Protein AF-A0A819BIJ9-F1 (afdb_monomer_lite)

pLDDT: mean 71.11, std 19.72, range [27.75, 96.62]

Secondary structure (DSSP, 8-state):
-----SPPEEEEPBPSEE--EEGGGS-TTS-PPP---PBPS-TT--SS-EEE--TT--SSSEEEEEEEEPPP-SS--S-BB-SS-EE-S-TT-EEETTTTEEEEEPPHHHHHHTEEE---EEEEPPHHHHHS--EEEBTTSS-EEE----S---HHHHHHHTTTTEEEEEEEEEE--TT-SS-EEEEEEEEEPPPEEE------------TTS---------TT-------------TT-------------

Structure (mmCIF, N/CA/C/O backbone):
data_AF-A0A819BIJ9-F1
#
_entry.id   AF-A0A819BIJ9-F1
#
loop_
_atom_site.group_PDB
_atom_site.id
_atom_site.type_symbol
_atom_site.label_atom_id
_atom_site.label_alt_id
_atom_site.label_comp_id
_atom_site.label_asym_id
_atom_site.label_entity_id
_atom_site.label_seq_id
_atom_site.pdbx_PDB_ins_code
_atom_site.Cartn_x
_atom_site.Cartn_y
_atom_site.Cartn_z
_atom_site.occupancy
_atom_site.B_iso_or_equiv
_atom_site.auth_seq_id
_atom_site.auth_comp_id
_atom_site.auth_asym_id
_atom_site.auth_atom_id
_atom_site.pdbx_PDB_model_num
ATOM 1 N N . MET A 1 1 ? -26.604 5.687 8.426 1.00 45.00 1 MET A N 1
ATOM 2 C CA . MET A 1 1 ? -25.462 5.569 7.498 1.00 45.00 1 MET A CA 1
ATOM 3 C C . MET A 1 1 ? -24.558 6.765 7.736 1.00 45.00 1 MET A C 1
ATOM 5 O O . MET A 1 1 ? -25.036 7.889 7.621 1.00 45.00 1 MET A O 1
ATOM 9 N N . ALA A 1 2 ? -23.326 6.541 8.196 1.00 48.53 2 ALA A N 1
ATOM 10 C CA . ALA A 1 2 ? -22.368 7.619 8.440 1.00 48.53 2 ALA A CA 1
ATOM 11 C C . ALA A 1 2 ? -21.997 8.298 7.110 1.00 48.53 2 ALA A C 1
ATOM 13 O O . ALA A 1 2 ? -21.876 7.631 6.086 1.00 48.53 2 ALA A O 1
ATOM 14 N N . GLN A 1 3 ? -21.835 9.623 7.105 1.00 52.50 3 GLN A N 1
ATOM 15 C CA . GLN A 1 3 ? -21.343 10.343 5.929 1.00 52.50 3 GLN A CA 1
ATOM 16 C C . GLN A 1 3 ? -19.840 10.072 5.765 1.00 52.50 3 GLN A C 1
ATOM 18 O O . GLN A 1 3 ? -19.006 10.798 6.301 1.00 52.50 3 GLN A O 1
ATOM 23 N N . LEU A 1 4 ? -19.484 9.034 5.009 1.00 65.38 4 LEU A N 1
ATOM 24 C CA . LEU A 1 4 ? -18.100 8.679 4.662 1.00 65.38 4 LEU A CA 1
ATOM 25 C C . LEU A 1 4 ? -17.515 9.579 3.549 1.00 65.38 4 LEU A C 1
ATOM 27 O O . LEU A 1 4 ? -16.659 9.157 2.790 1.00 65.38 4 LEU A O 1
ATOM 31 N N . ASN A 1 5 ? -17.931 10.847 3.456 1.00 64.50 5 ASN A N 1
ATOM 32 C CA . ASN A 1 5 ? -17.511 11.760 2.379 1.00 64.50 5 ASN A CA 1
ATOM 33 C C . ASN A 1 5 ? -16.230 12.549 2.700 1.00 64.50 5 ASN A C 1
ATOM 35 O O . ASN A 1 5 ? -15.905 13.517 2.011 1.00 64.50 5 ASN A O 1
ATOM 39 N N . ILE A 1 6 ? -15.524 12.192 3.774 1.00 71.56 6 ILE A N 1
ATOM 40 C CA . ILE A 1 6 ? -14.296 12.878 4.176 1.00 71.56 6 ILE A CA 1
ATOM 41 C C . ILE A 1 6 ? -13.110 12.099 3.598 1.00 71.56 6 ILE A C 1
ATOM 43 O O . ILE A 1 6 ? -12.923 10.936 3.968 1.00 71.56 6 ILE A O 1
ATOM 47 N N . PRO A 1 7 ? -12.294 12.709 2.717 1.00 78.56 7 PRO A N 1
ATOM 48 C CA . PRO A 1 7 ? -11.100 12.053 2.214 1.00 78.56 7 PRO A CA 1
ATOM 49 C C . PRO A 1 7 ? -10.148 11.757 3.371 1.00 78.56 7 PRO A C 1
ATOM 51 O O . PRO A 1 7 ? -9.928 12.594 4.252 1.00 78.56 7 PRO A O 1
ATOM 54 N N . LEU A 1 8 ? -9.562 10.563 3.353 1.00 90.81 8 LEU A N 1
ATOM 55 C CA . LEU A 1 8 ? -8.546 10.180 4.320 1.00 90.81 8 LEU A CA 1
ATOM 56 C C . LEU A 1 8 ? -7.356 11.142 4.274 1.00 90.81 8 LEU A C 1
ATOM 58 O O . LEU A 1 8 ? -6.965 11.648 3.219 1.00 90.81 8 LEU A O 1
ATOM 62 N N . ARG A 1 9 ? -6.711 11.340 5.425 1.00 94.25 9 ARG A N 1
ATOM 63 C CA . ARG A 1 9 ? -5.512 12.172 5.532 1.00 94.25 9 ARG A CA 1
ATOM 64 C C . ARG A 1 9 ? -4.342 11.377 6.083 1.00 94.25 9 ARG A C 1
ATOM 66 O O . ARG A 1 9 ? -4.427 10.762 7.137 1.00 94.25 9 ARG A O 1
ATOM 73 N N . ILE A 1 10 ? -3.214 11.425 5.380 1.00 95.19 10 ILE A N 1
ATOM 74 C CA . ILE A 1 10 ? -1.970 10.788 5.821 1.00 95.19 10 ILE A CA 1
ATOM 75 C C . ILE A 1 10 ? -1.210 11.771 6.717 1.00 95.19 10 ILE A C 1
ATOM 77 O O . ILE A 1 10 ? -0.793 12.833 6.254 1.00 95.19 10 ILE A O 1
ATOM 81 N N . ILE A 1 11 ? -1.000 11.403 7.981 1.00 95.38 11 ILE A N 1
ATOM 82 C CA . ILE A 1 11 ? -0.276 12.219 8.973 1.00 95.38 11 ILE A CA 1
ATOM 83 C C . ILE A 1 11 ? 1.188 11.794 9.136 1.00 95.38 11 ILE A C 1
ATOM 85 O O . ILE A 1 11 ? 2.024 12.599 9.542 1.00 95.38 11 ILE A O 1
ATOM 89 N N . ALA A 1 12 ? 1.522 10.561 8.747 1.00 96.25 12 ALA A N 1
ATOM 90 C CA . ALA A 1 12 ? 2.897 10.103 8.596 1.00 96.25 12 ALA A CA 1
ATOM 91 C C . ALA A 1 12 ? 3.059 9.400 7.246 1.00 96.25 12 ALA A C 1
ATOM 93 O O . ALA A 1 12 ? 2.499 8.332 7.006 1.00 96.25 12 ALA A O 1
ATOM 94 N N . GLN A 1 13 ? 3.816 10.024 6.345 1.00 96.56 13 GLN A N 1
ATOM 95 C CA . GLN A 1 13 ? 4.081 9.488 5.010 1.00 96.56 13 GLN A CA 1
ATOM 96 C C . GLN A 1 13 ? 5.062 8.309 5.080 1.00 96.56 13 GLN A C 1
ATOM 98 O O . GLN A 1 13 ? 5.977 8.353 5.899 1.00 96.56 13 GLN A O 1
ATOM 103 N N . PRO A 1 14 ? 4.948 7.274 4.226 1.00 94.62 14 PRO A N 1
ATOM 104 C CA . PRO A 1 14 ? 5.948 6.211 4.136 1.00 94.62 14 PRO A CA 1
ATOM 105 C C . PRO A 1 14 ? 7.272 6.748 3.602 1.00 94.62 14 PRO A C 1
ATOM 107 O O . PRO A 1 14 ? 7.260 7.629 2.753 1.00 94.62 14 PRO A O 1
ATOM 110 N N . LYS A 1 15 ? 8.414 6.186 4.010 1.00 90.81 15 LYS A N 1
ATOM 111 C CA . LYS A 1 15 ? 9.726 6.619 3.509 1.00 90.81 15 LYS A CA 1
ATOM 112 C C . LYS A 1 15 ? 9.795 6.608 1.985 1.00 90.81 15 LYS A C 1
ATOM 114 O O . LYS A 1 15 ? 9.554 5.577 1.358 1.00 90.81 15 LYS A O 1
ATOM 119 N N . ALA A 1 16 ? 10.227 7.725 1.403 1.00 87.12 16 ALA A N 1
ATOM 120 C CA . ALA A 1 16 ? 10.375 7.860 -0.046 1.00 87.12 16 ALA A CA 1
ATOM 121 C C . ALA A 1 16 ? 11.427 6.893 -0.613 1.00 87.12 16 ALA A C 1
ATOM 123 O O . ALA A 1 16 ? 11.328 6.461 -1.758 1.00 87.12 16 ALA A O 1
ATOM 124 N N . LEU A 1 17 ? 12.432 6.526 0.186 1.00 84.00 17 LEU A N 1
ATOM 125 C CA . LEU A 1 17 ? 13.469 5.566 -0.182 1.00 84.00 17 LEU A CA 1
ATOM 126 C C . LEU A 1 17 ? 13.432 4.362 0.756 1.00 84.00 17 LEU A C 1
ATOM 128 O O . LEU A 1 17 ? 13.694 4.479 1.954 1.00 84.00 17 LEU A O 1
ATOM 132 N N . TYR A 1 18 ? 13.180 3.181 0.196 1.00 74.44 18 TYR A N 1
ATOM 133 C CA . TYR A 1 18 ? 13.174 1.930 0.953 1.00 74.44 18 TYR A CA 1
ATOM 134 C C . TYR A 1 18 ? 13.895 0.822 0.176 1.00 74.44 18 TYR A C 1
ATOM 136 O O . TYR A 1 18 ? 13.942 0.825 -1.054 1.00 74.44 18 TYR A O 1
ATOM 144 N N . ARG A 1 19 ? 14.508 -0.131 0.887 1.00 71.19 19 ARG A N 1
ATOM 145 C CA . ARG A 1 19 ? 15.133 -1.304 0.258 1.00 71.19 19 ARG A CA 1
ATOM 146 C C . ARG A 1 19 ? 14.111 -2.428 0.179 1.00 71.19 19 ARG A C 1
ATOM 148 O O . ARG A 1 19 ? 13.768 -3.008 1.206 1.00 71.19 19 ARG A O 1
ATOM 155 N N . GLU A 1 20 ? 13.710 -2.757 -1.041 1.00 67.88 20 GLU A N 1
ATOM 156 C CA . GLU A 1 20 ? 12.948 -3.966 -1.352 1.00 67.88 20 GLU A CA 1
ATOM 157 C C . GLU A 1 20 ? 13.709 -5.222 -0.927 1.00 67.88 20 GLU A C 1
ATOM 159 O O . GLU A 1 20 ? 14.941 -5.276 -1.041 1.00 67.88 20 GLU A O 1
ATOM 164 N N . ARG A 1 21 ? 12.972 -6.234 -0.465 1.00 66.62 21 ARG A N 1
ATOM 165 C CA . ARG A 1 21 ? 13.541 -7.491 0.019 1.00 66.62 21 ARG A CA 1
ATOM 166 C C . ARG A 1 21 ? 12.979 -8.679 -0.728 1.00 66.62 21 ARG A C 1
ATOM 168 O O . ARG A 1 21 ? 11.776 -8.740 -0.950 1.00 66.62 21 ARG A O 1
ATOM 175 N N . TYR A 1 22 ? 13.844 -9.609 -1.108 1.00 65.62 22 TYR A N 1
ATOM 176 C CA . TYR A 1 22 ? 13.397 -10.876 -1.683 1.00 65.62 22 TYR A CA 1
ATOM 177 C C . TYR A 1 22 ? 12.645 -11.691 -0.632 1.00 65.62 22 TYR A C 1
ATOM 179 O O . TYR A 1 22 ? 12.924 -11.566 0.559 1.00 65.62 22 TYR A O 1
ATOM 187 N N . SER A 1 23 ? 11.740 -12.569 -1.061 1.00 64.31 23 SER A N 1
ATOM 188 C CA . SER A 1 23 ? 10.997 -13.458 -0.156 1.00 64.31 23 SER A CA 1
ATOM 189 C C . SER A 1 23 ? 11.927 -14.262 0.769 1.00 64.31 23 SER A C 1
ATOM 191 O O . SER A 1 23 ? 11.650 -14.387 1.956 1.00 64.31 23 SER A O 1
ATOM 193 N N . CYS A 1 24 ? 13.099 -14.685 0.276 1.00 58.91 24 CYS A N 1
ATOM 194 C CA . CYS A 1 24 ? 14.125 -15.379 1.067 1.00 58.91 24 CYS A CA 1
ATOM 195 C C . CYS A 1 24 ? 14.834 -14.512 2.132 1.00 58.91 24 CYS A C 1
ATOM 197 O O . CYS A 1 24 ? 15.516 -15.048 3.003 1.00 58.91 24 CYS A O 1
ATOM 199 N N . GLU A 1 25 ? 14.710 -13.182 2.078 1.00 56.34 25 GLU A N 1
ATOM 200 C CA . GLU A 1 25 ? 15.228 -12.252 3.096 1.00 56.34 25 GLU A CA 1
ATOM 201 C C . GLU A 1 25 ? 14.190 -11.950 4.198 1.00 56.34 25 GLU A C 1
ATOM 203 O O . GLU A 1 25 ? 14.530 -11.289 5.177 1.00 56.34 25 GLU A O 1
ATOM 208 N N . ILE A 1 26 ? 12.935 -12.380 4.026 1.00 59.31 26 ILE A N 1
ATOM 209 C CA . ILE A 1 26 ? 11.794 -12.085 4.917 1.00 59.31 26 ILE A CA 1
ATOM 210 C C . ILE A 1 26 ? 11.453 -13.301 5.803 1.00 59.31 26 ILE A C 1
ATOM 212 O O . ILE A 1 26 ? 10.629 -13.211 6.710 1.00 59.31 26 ILE A O 1
ATOM 216 N N . ASP A 1 27 ? 12.110 -14.433 5.557 1.00 55.69 27 ASP A N 1
ATOM 217 C CA . ASP A 1 27 ? 11.826 -15.709 6.199 1.00 55.69 27 ASP A CA 1
ATOM 218 C C . ASP A 1 27 ? 12.140 -15.693 7.711 1.00 55.69 27 ASP A C 1
ATOM 220 O O . ASP A 1 27 ? 13.262 -15.386 8.131 1.00 55.69 27 ASP A O 1
ATOM 224 N N . GLN A 1 28 ? 11.136 -16.030 8.529 1.00 52.56 28 GLN A N 1
ATOM 225 C CA . GLN A 1 28 ? 11.147 -15.916 9.999 1.00 52.56 28 GLN A CA 1
ATOM 226 C C . GLN A 1 28 ? 12.163 -16.850 10.678 1.00 52.56 28 GLN A C 1
ATOM 228 O O . GLN A 1 28 ? 12.528 -16.641 11.835 1.00 52.56 28 GLN A O 1
ATOM 233 N N . SER A 1 29 ? 12.649 -17.868 9.959 1.00 55.00 29 SER A N 1
ATOM 234 C CA . SER A 1 29 ? 13.662 -18.822 10.433 1.00 55.00 29 SER A CA 1
ATOM 235 C C . SER A 1 29 ? 15.021 -18.169 10.715 1.00 55.00 29 SER A C 1
ATOM 237 O O . SER A 1 29 ? 15.827 -18.680 11.497 1.00 55.00 29 SER A O 1
ATOM 239 N N . ARG A 1 30 ? 15.284 -17.002 10.120 1.00 49.31 30 ARG A N 1
ATOM 240 C CA . ARG A 1 30 ? 16.451 -16.175 10.420 1.00 49.31 30 ARG A CA 1
ATOM 241 C C . ARG A 1 30 ? 15.991 -15.110 11.405 1.00 49.31 30 ARG A C 1
ATOM 243 O O . ARG A 1 30 ? 15.074 -14.371 11.087 1.00 49.31 30 ARG A O 1
ATOM 250 N N . LYS A 1 31 ? 16.637 -15.003 12.574 1.00 49.66 31 LYS A N 1
ATOM 251 C CA . LYS A 1 31 ? 16.397 -14.009 13.652 1.00 49.66 31 LYS A CA 1
ATOM 252 C C . LYS A 1 31 ? 16.579 -12.533 13.216 1.00 49.66 31 LYS A C 1
ATOM 254 O O . LYS A 1 31 ? 17.214 -11.747 13.914 1.00 49.66 31 LYS A O 1
ATOM 259 N N . GLN A 1 32 ? 16.113 -12.142 12.037 1.00 53.16 32 GLN A N 1
ATOM 260 C CA . GLN A 1 32 ? 16.120 -10.781 11.531 1.00 53.16 32 GLN A CA 1
ATOM 261 C C . GLN A 1 32 ? 14.716 -10.212 11.678 1.00 53.16 32 GLN A C 1
ATOM 263 O O . GLN A 1 32 ? 13.735 -10.826 11.271 1.00 53.16 32 GLN A O 1
ATOM 268 N N . SER A 1 33 ? 14.624 -9.025 12.273 1.00 53.19 33 SER A N 1
ATOM 269 C CA . SER A 1 33 ? 13.363 -8.304 12.359 1.00 53.19 33 SER A CA 1
ATOM 270 C C . SER A 1 33 ? 12.823 -8.037 10.947 1.00 53.19 33 SER A C 1
ATOM 272 O O . SER A 1 33 ? 13.581 -7.559 10.088 1.00 53.19 33 SER A O 1
ATOM 274 N N . PRO A 1 34 ? 11.533 -8.320 10.679 1.00 55.03 34 PRO A N 1
ATOM 275 C CA . PRO A 1 34 ? 10.909 -7.929 9.426 1.00 55.03 34 PRO A CA 1
ATOM 276 C C . PRO A 1 34 ? 11.091 -6.420 9.258 1.00 55.03 34 PRO A C 1
ATOM 278 O O . PRO A 1 34 ? 10.731 -5.632 10.133 1.00 55.03 34 PRO A O 1
ATOM 281 N N . ARG A 1 35 ? 11.716 -5.992 8.159 1.00 71.81 35 ARG A N 1
ATOM 282 C CA . ARG A 1 35 ? 11.929 -4.563 7.907 1.00 71.81 35 ARG A CA 1
ATOM 283 C C . ARG A 1 35 ? 10.691 -3.986 7.236 1.00 71.81 35 ARG A C 1
ATOM 285 O O . ARG A 1 35 ? 10.617 -3.939 6.012 1.00 71.81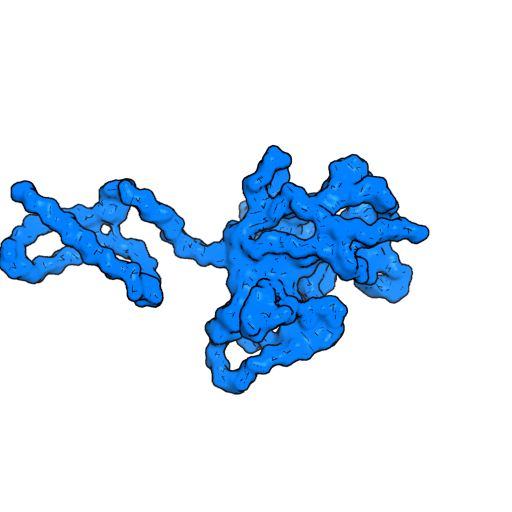 35 ARG A O 1
ATOM 292 N N . PHE A 1 36 ? 9.740 -3.565 8.059 1.00 85.31 36 PHE A N 1
ATOM 293 C CA . PHE A 1 36 ? 8.557 -2.824 7.634 1.00 85.31 36 PHE A CA 1
ATOM 294 C C . PHE A 1 36 ? 8.931 -1.514 6.933 1.00 85.31 36 PHE A C 1
ATOM 296 O O . PHE A 1 36 ? 9.986 -0.918 7.191 1.00 85.31 36 PHE A O 1
ATOM 303 N N . ILE A 1 37 ? 8.041 -1.044 6.066 1.00 88.19 37 ILE A N 1
ATOM 304 C CA . ILE A 1 37 ? 8.108 0.309 5.523 1.00 88.19 37 ILE A CA 1
ATOM 305 C C . ILE A 1 37 ? 7.854 1.272 6.682 1.00 88.19 37 ILE A C 1
ATOM 307 O O . ILE A 1 37 ? 6.789 1.265 7.287 1.00 88.19 37 ILE A O 1
ATOM 311 N N . ARG A 1 38 ? 8.869 2.072 7.012 1.00 90.38 38 ARG A N 1
ATOM 312 C CA . ARG A 1 38 ? 8.790 3.096 8.058 1.00 90.38 38 ARG A CA 1
ATOM 313 C C . ARG A 1 38 ? 8.196 4.385 7.518 1.00 90.38 38 ARG A C 1
ATOM 315 O O . ARG A 1 38 ? 8.220 4.610 6.308 1.00 90.38 38 ARG A O 1
ATOM 322 N N . ALA A 1 39 ? 7.746 5.246 8.415 1.00 91.31 39 ALA A N 1
ATOM 323 C CA . ALA A 1 39 ? 7.448 6.624 8.091 1.00 91.31 39 ALA A CA 1
ATOM 324 C C . ALA A 1 39 ? 8.719 7.424 7.771 1.00 91.31 39 ALA A C 1
ATOM 326 O O . ALA A 1 39 ? 9.815 7.162 8.286 1.00 91.31 39 ALA A O 1
ATOM 327 N N . GLU A 1 40 ? 8.550 8.417 6.909 1.00 89.50 40 GLU A N 1
ATOM 328 C CA . GLU A 1 40 ? 9.445 9.557 6.776 1.00 89.50 40 GLU A CA 1
ATOM 329 C C . GLU A 1 40 ? 9.483 10.341 8.099 1.00 89.50 40 GLU A C 1
ATOM 331 O O . GLU A 1 40 ? 8.567 10.248 8.925 1.00 89.50 40 GLU A O 1
ATOM 336 N N . THR A 1 41 ? 10.547 11.113 8.317 1.00 85.56 41 THR A N 1
ATOM 337 C CA . THR A 1 41 ? 10.662 11.966 9.505 1.00 85.56 41 THR A CA 1
ATOM 338 C C . THR A 1 41 ? 9.449 12.889 9.602 1.00 85.56 41 THR A C 1
ATOM 340 O O . THR A 1 41 ? 9.173 13.655 8.682 1.00 85.56 41 THR A O 1
ATOM 343 N N . ASN A 1 42 ? 8.727 12.814 10.718 1.00 88.12 42 ASN A N 1
ATOM 344 C CA . ASN A 1 42 ? 7.493 13.558 10.945 1.00 88.12 42 ASN A CA 1
ATOM 345 C C . ASN A 1 42 ? 7.484 14.184 12.354 1.00 88.12 42 ASN A C 1
ATOM 347 O O . ASN A 1 42 ? 8.123 13.635 13.259 1.00 88.12 42 ASN A O 1
ATOM 351 N N . PRO A 1 43 ? 6.775 15.315 12.562 1.00 80.62 43 PRO A N 1
ATOM 352 C CA . PRO A 1 43 ? 6.725 16.007 13.856 1.00 80.62 43 PRO A CA 1
ATOM 353 C C . PRO A 1 43 ? 6.216 15.119 14.995 1.00 80.62 43 PRO A C 1
ATOM 355 O O . PRO A 1 43 ? 6.716 15.195 16.115 1.00 80.62 43 PRO A O 1
ATOM 358 N N . SER A 1 44 ? 5.277 14.228 14.679 1.00 84.44 44 SER A N 1
ATOM 359 C CA . SER A 1 44 ? 4.640 13.308 15.621 1.00 84.44 44 SER A CA 1
ATOM 360 C C . SER A 1 44 ? 5.509 12.097 15.986 1.00 84.44 44 SER A C 1
ATOM 362 O O . SER A 1 44 ? 5.090 11.271 16.790 1.00 84.44 44 SER A O 1
ATOM 364 N N . ARG A 1 45 ? 6.718 11.973 15.410 1.00 90.56 45 ARG A N 1
ATOM 365 C CA . ARG A 1 45 ? 7.666 10.858 15.614 1.00 90.56 45 ARG A CA 1
ATOM 366 C C . ARG A 1 45 ? 7.054 9.465 15.410 1.00 90.56 45 ARG A C 1
ATOM 368 O O . ARG A 1 45 ? 7.531 8.487 15.982 1.00 90.56 45 ARG A O 1
ATOM 375 N N . LEU A 1 46 ? 6.030 9.371 14.568 1.00 90.19 46 LEU A N 1
ATOM 376 C CA . LEU A 1 46 ? 5.386 8.116 14.204 1.00 90.19 46 LEU A CA 1
ATOM 377 C C . LEU A 1 46 ? 6.378 7.242 13.431 1.00 90.19 46 LEU A C 1
ATOM 379 O O . LEU A 1 46 ? 7.068 7.730 12.535 1.00 90.19 46 LEU A O 1
ATOM 383 N N . GLU A 1 47 ? 6.482 5.963 13.797 1.00 90.88 47 GLU A N 1
ATOM 384 C CA . GLU A 1 47 ? 7.474 5.048 13.212 1.00 90.88 47 GLU A CA 1
ATOM 385 C C . GLU A 1 47 ? 7.031 4.479 11.857 1.00 90.88 47 GLU A C 1
ATOM 387 O O . GLU A 1 47 ? 7.873 4.195 10.998 1.00 90.88 47 GLU A O 1
ATOM 392 N N . TYR A 1 48 ? 5.725 4.330 11.652 1.00 94.44 48 TYR A N 1
ATOM 393 C CA . TYR A 1 48 ? 5.116 3.685 10.489 1.00 94.44 48 TYR A CA 1
ATOM 394 C C . TYR A 1 48 ? 4.199 4.659 9.751 1.00 94.44 48 TYR A C 1
ATOM 396 O O . TYR A 1 48 ? 3.806 5.666 10.335 1.00 94.44 48 TYR A O 1
ATOM 404 N N . PRO A 1 49 ? 3.869 4.396 8.474 1.00 95.75 49 PRO A N 1
ATOM 405 C CA . PRO A 1 49 ? 2.861 5.169 7.770 1.00 95.75 49 PRO A CA 1
ATOM 406 C C . PRO A 1 49 ? 1.571 5.197 8.583 1.00 95.75 49 PRO A C 1
ATOM 408 O O . PRO A 1 49 ? 1.143 4.153 9.077 1.00 95.75 49 PRO A O 1
ATOM 411 N N . THR A 1 50 ? 0.967 6.371 8.715 1.00 96.62 50 THR A N 1
ATOM 412 C CA . THR A 1 50 ? -0.181 6.577 9.602 1.00 96.62 50 THR A CA 1
ATOM 413 C C . THR A 1 50 ? -1.180 7.504 8.937 1.00 96.62 50 THR A C 1
ATOM 415 O O . THR A 1 50 ? -0.796 8.533 8.369 1.00 96.62 50 THR A O 1
ATOM 418 N N . ILE A 1 51 ? -2.457 7.153 9.044 1.00 95.69 51 ILE A N 1
ATOM 419 C CA . ILE A 1 51 ? -3.567 8.015 8.643 1.00 95.69 51 ILE A CA 1
ATOM 420 C C . ILE A 1 51 ? -4.306 8.543 9.866 1.00 95.69 51 ILE A C 1
ATOM 422 O O . ILE A 1 51 ? -4.339 7.898 10.913 1.00 95.69 51 ILE A O 1
ATOM 426 N N . GLU A 1 52 ? -4.901 9.712 9.698 1.00 93.94 52 GLU A N 1
ATOM 427 C CA . GLU A 1 52 ? -5.911 10.270 10.585 1.00 93.94 52 GLU A CA 1
ATOM 428 C C . GLU A 1 52 ? -7.243 9.564 10.328 1.00 93.94 52 GLU A C 1
ATOM 430 O O . GLU A 1 52 ? -7.634 9.347 9.177 1.00 93.94 52 GLU A O 1
ATOM 435 N N . ILE A 1 53 ? -7.914 9.186 11.409 1.00 88.56 53 ILE A N 1
ATOM 436 C CA . ILE A 1 53 ? -9.229 8.560 11.393 1.00 88.56 53 ILE A CA 1
ATOM 437 C C . ILE A 1 53 ? -10.238 9.592 11.900 1.00 88.56 53 ILE A C 1
ATOM 439 O O . ILE A 1 53 ? -10.097 10.070 13.029 1.00 88.56 53 ILE A O 1
ATOM 443 N N . PRO A 1 54 ? -11.259 9.949 11.104 1.00 84.88 54 PRO A N 1
ATOM 444 C CA . PRO A 1 54 ? -12.305 10.855 11.552 1.00 84.88 54 PRO A CA 1
ATOM 445 C C . PRO A 1 54 ? -13.056 10.296 12.767 1.00 84.88 54 PRO A C 1
ATOM 447 O O . PRO A 1 54 ? -13.559 9.176 12.743 1.00 84.88 54 PRO A O 1
ATOM 450 N N . GLN A 1 55 ? -13.214 11.117 13.809 1.00 76.38 55 GLN A N 1
ATOM 451 C CA . GLN A 1 55 ? -13.915 10.746 15.052 1.00 76.38 55 GLN A CA 1
ATOM 452 C C . GLN A 1 55 ? -15.408 10.420 14.856 1.00 76.38 55 GLN A C 1
ATOM 454 O O . GLN A 1 55 ? -16.059 9.908 15.758 1.00 76.38 55 GLN A O 1
ATOM 459 N N . GLN A 1 56 ? -15.964 10.749 13.689 1.00 77.81 56 GLN A N 1
ATOM 460 C CA . GLN A 1 56 ? -17.377 10.568 13.351 1.00 77.81 56 GLN A CA 1
ATOM 461 C C . GLN A 1 56 ? -17.700 9.156 12.838 1.00 77.81 56 GLN A C 1
ATOM 463 O O . GLN A 1 56 ? -18.850 8.879 12.499 1.00 77.81 56 GLN A O 1
ATOM 468 N N . TRP A 1 57 ? -16.701 8.281 12.721 1.00 78.62 57 TRP A N 1
ATOM 469 C CA . TRP A 1 57 ? -16.883 6.916 12.236 1.00 78.62 57 TRP A CA 1
ATOM 470 C C . TRP A 1 57 ? -17.267 5.959 13.363 1.00 78.62 57 TRP A C 1
ATOM 472 O O . TRP A 1 57 ? -16.758 6.061 14.478 1.00 78.62 57 TRP A O 1
ATOM 482 N N . ASP A 1 58 ? -18.135 4.997 13.051 1.00 72.25 58 ASP A N 1
ATOM 483 C CA . ASP A 1 58 ? -18.419 3.870 13.939 1.00 72.25 58 ASP A CA 1
ATOM 484 C C . ASP A 1 58 ? -17.472 2.702 13.619 1.00 72.25 58 ASP A C 1
ATOM 486 O O . ASP A 1 58 ? -17.132 2.445 12.470 1.00 72.25 58 ASP A O 1
ATOM 490 N N . SER A 1 59 ? -17.018 1.998 14.654 1.00 64.50 59 SER A N 1
ATOM 491 C CA . SER A 1 59 ? -16.056 0.886 14.568 1.00 64.50 59 SER A CA 1
ATOM 492 C C . SER A 1 59 ? -16.598 -0.367 13.893 1.00 64.50 59 SER A C 1
ATOM 494 O O . SER A 1 59 ? -15.816 -1.255 13.551 1.00 64.50 59 SER A O 1
ATOM 496 N N . GLN A 1 60 ? -17.917 -0.512 13.786 1.00 72.69 60 GLN A N 1
ATOM 497 C CA . GLN A 1 60 ? -18.499 -1.765 13.325 1.00 72.69 60 GLN A CA 1
ATOM 498 C C . GLN A 1 60 ? -18.330 -1.904 11.811 1.00 72.69 60 GLN A C 1
ATOM 500 O O . GLN A 1 60 ? -18.839 -1.097 11.048 1.00 72.69 60 GLN A O 1
ATOM 505 N N . GLY A 1 61 ? -17.580 -2.926 11.392 1.00 78.88 61 GLY A N 1
ATOM 506 C CA . GLY A 1 61 ? -17.458 -3.315 9.985 1.00 78.88 61 GLY A CA 1
ATOM 507 C C . GLY A 1 61 ? -16.486 -2.490 9.138 1.00 78.88 61 GLY A C 1
ATOM 508 O O . GLY A 1 61 ? -16.280 -2.852 7.983 1.00 78.88 61 GLY A O 1
ATOM 509 N N . LEU A 1 62 ? -15.848 -1.442 9.680 1.00 88.81 62 LEU A N 1
ATOM 510 C CA . LEU A 1 62 ? -14.932 -0.589 8.915 1.00 88.81 62 LEU A CA 1
ATOM 511 C C . LEU A 1 62 ? -13.488 -1.107 8.876 1.00 88.81 62 LEU A C 1
ATOM 513 O O . LEU A 1 62 ? -12.868 -1.473 9.881 1.00 88.81 62 LEU A O 1
ATOM 517 N N . TYR A 1 63 ? -12.920 -1.033 7.680 1.00 92.81 63 TYR A N 1
ATOM 518 C CA . TYR A 1 63 ? -11.550 -1.382 7.353 1.00 92.81 63 TYR A CA 1
ATOM 519 C C . TYR A 1 63 ? -10.873 -0.219 6.637 1.00 92.81 63 TYR A C 1
ATOM 521 O O . TYR A 1 63 ? -11.490 0.560 5.915 1.00 92.81 63 TYR A O 1
ATOM 529 N N . ILE A 1 64 ? -9.556 -0.154 6.778 1.00 94.31 64 ILE A N 1
ATOM 530 C CA . ILE A 1 64 ? -8.711 0.613 5.877 1.00 94.31 64 ILE A CA 1
ATOM 531 C C . ILE A 1 64 ? -8.125 -0.342 4.858 1.00 94.31 64 ILE A C 1
ATOM 533 O O . ILE A 1 64 ? -7.299 -1.200 5.181 1.00 94.31 64 ILE A O 1
ATOM 537 N N . ARG A 1 65 ? -8.531 -0.156 3.612 1.00 95.00 65 ARG A N 1
ATOM 538 C CA . ARG A 1 65 ? -7.916 -0.780 2.458 1.00 95.00 65 ARG A CA 1
ATOM 539 C C . ARG A 1 65 ? -6.594 -0.087 2.152 1.00 95.00 65 ARG A C 1
ATOM 541 O O . ARG A 1 65 ? -6.538 1.129 1.986 1.00 95.00 65 ARG A O 1
ATOM 548 N N . VAL A 1 66 ? -5.537 -0.878 2.006 1.00 96.62 66 VAL A N 1
ATOM 549 C CA . VAL A 1 66 ? -4.224 -0.437 1.538 1.00 96.62 66 VAL A CA 1
ATOM 550 C C . VAL A 1 66 ? -3.833 -1.245 0.312 1.00 96.62 66 VAL A C 1
ATOM 552 O O . VAL A 1 66 ? -3.672 -2.461 0.386 1.00 96.62 66 VAL A O 1
ATOM 555 N N . THR A 1 67 ? -3.666 -0.564 -0.818 1.00 95.12 67 THR A N 1
ATOM 556 C CA . THR A 1 67 ? -3.243 -1.167 -2.093 1.00 95.12 67 THR A CA 1
ATOM 557 C C . THR A 1 67 ? -1.930 -0.540 -2.540 1.00 95.12 67 THR A C 1
ATOM 559 O O . THR A 1 67 ? -1.757 0.676 -2.440 1.00 95.12 67 THR A O 1
ATOM 562 N N . LEU A 1 68 ? -0.994 -1.338 -3.052 1.00 92.44 68 LEU A N 1
ATOM 563 C CA . LEU A 1 68 ? 0.187 -0.796 -3.724 1.00 92.44 68 LEU A CA 1
ATOM 564 C C . LEU A 1 68 ? -0.157 -0.523 -5.189 1.00 92.44 68 LEU A C 1
ATOM 566 O O . LEU A 1 68 ? -0.617 -1.423 -5.883 1.00 92.44 68 LEU A O 1
ATOM 570 N N . VAL A 1 69 ? 0.086 0.693 -5.671 1.00 91.69 69 VAL A N 1
ATOM 571 C CA . VAL A 1 69 ? -0.262 1.111 -7.039 1.00 91.69 69 VAL A CA 1
ATOM 572 C C . VAL A 1 69 ? 0.938 1.673 -7.797 1.00 91.69 69 VAL A C 1
ATOM 574 O O . VAL A 1 69 ? 1.923 2.126 -7.197 1.00 91.69 69 VAL A O 1
ATOM 577 N N . THR A 1 70 ? 0.866 1.625 -9.126 1.00 88.31 70 THR A N 1
ATOM 578 C CA . THR A 1 70 ? 1.839 2.273 -10.012 1.00 88.31 70 THR A CA 1
ATOM 579 C C . THR A 1 70 ? 1.744 3.798 -9.926 1.00 88.31 70 THR A C 1
ATOM 581 O O . THR A 1 70 ? 0.755 4.371 -9.460 1.00 88.31 70 THR A O 1
ATOM 584 N N . VAL A 1 71 ? 2.811 4.470 -10.360 1.00 87.31 71 VAL A N 1
ATOM 585 C CA . VAL A 1 71 ? 2.842 5.930 -10.489 1.00 87.31 71 VAL A CA 1
ATOM 586 C C . VAL A 1 71 ? 2.420 6.299 -11.906 1.00 87.31 71 VAL A C 1
ATOM 588 O O . VAL A 1 71 ? 2.987 5.772 -12.861 1.00 87.31 71 VAL A O 1
ATOM 591 N N . CYS A 1 72 ? 1.466 7.222 -12.043 1.00 80.00 72 CYS A N 1
ATOM 592 C CA . CYS A 1 72 ? 1.086 7.756 -13.350 1.00 80.00 72 CYS A CA 1
ATOM 593 C C . CYS A 1 72 ? 2.289 8.421 -14.034 1.00 80.00 72 CYS A C 1
ATOM 595 O O . CYS A 1 72 ? 3.035 9.190 -13.419 1.00 80.00 72 CYS A O 1
ATOM 597 N N . SER A 1 73 ? 2.451 8.157 -15.324 1.00 76.25 73 SER A N 1
ATOM 598 C CA . SER A 1 73 ? 3.448 8.792 -16.182 1.00 76.25 73 SER A CA 1
ATOM 599 C C . SER A 1 73 ? 2.769 9.334 -17.443 1.00 76.25 73 SER A C 1
ATOM 601 O O . SER A 1 73 ? 1.588 9.090 -17.673 1.00 76.25 73 SER A O 1
ATOM 603 N N . LYS A 1 74 ? 3.504 10.079 -18.279 1.00 72.19 74 LYS A N 1
ATOM 604 C CA . LYS A 1 74 ? 2.976 10.516 -19.585 1.00 72.19 74 LYS A CA 1
ATOM 605 C C . LYS A 1 74 ? 2.628 9.331 -20.496 1.00 72.19 74 LYS A C 1
ATOM 607 O O . LYS A 1 74 ? 1.727 9.447 -21.312 1.00 72.19 74 LYS A O 1
ATOM 612 N N . GLU A 1 75 ? 3.353 8.225 -20.350 1.00 67.69 75 GLU A N 1
ATOM 613 C CA . GLU A 1 75 ? 3.187 7.002 -21.143 1.00 67.69 75 GLU A CA 1
ATOM 614 C C . GLU A 1 75 ? 2.083 6.103 -20.572 1.00 67.69 75 GLU A C 1
ATOM 616 O O . GLU A 1 75 ? 1.422 5.382 -21.310 1.00 67.69 75 GLU A O 1
ATOM 621 N N . VAL A 1 76 ? 1.862 6.169 -19.256 1.00 70.69 76 VAL A N 1
ATOM 622 C CA . VAL A 1 76 ? 0.877 5.366 -18.532 1.00 70.69 76 VAL A CA 1
ATOM 623 C C . VAL A 1 76 ? 0.005 6.311 -17.693 1.00 70.69 76 VAL A C 1
ATOM 625 O O . VAL A 1 76 ? 0.292 6.533 -16.510 1.00 70.69 76 VAL A O 1
ATOM 628 N N . PRO A 1 77 ? -1.045 6.911 -18.288 1.00 73.50 77 PRO A N 1
ATOM 629 C CA . PRO A 1 77 ? -1.864 7.926 -17.624 1.00 73.50 77 PRO A CA 1
ATOM 630 C C . PRO A 1 77 ? -2.861 7.334 -16.619 1.00 73.50 77 PRO A C 1
ATOM 632 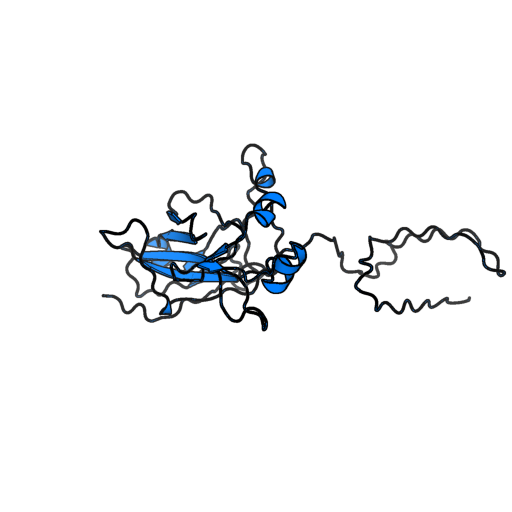O O . PRO A 1 77 ? -3.581 8.081 -15.961 1.00 73.50 77 PRO A O 1
ATOM 635 N N . VAL A 1 78 ? -2.899 6.006 -16.475 1.00 80.44 78 VAL A N 1
ATOM 636 C CA . VAL A 1 78 ? -3.831 5.298 -15.593 1.00 80.44 78 VAL A CA 1
ATOM 637 C C . VAL A 1 78 ? -3.083 4.535 -14.503 1.00 80.44 78 VAL A C 1
ATOM 639 O O . VAL A 1 78 ? -1.920 4.159 -14.669 1.00 80.44 78 VAL A O 1
ATOM 642 N N . ARG A 1 79 ? -3.739 4.333 -13.357 1.00 85.31 79 ARG A N 1
ATOM 643 C CA . ARG A 1 79 ? -3.175 3.598 -12.222 1.00 85.31 79 ARG A CA 1
ATOM 644 C C . ARG A 1 79 ? -3.513 2.121 -12.317 1.00 85.31 79 ARG A C 1
ATOM 646 O O . ARG A 1 79 ? -4.669 1.741 -12.479 1.00 85.31 79 ARG A O 1
ATOM 653 N N . TYR A 1 80 ? -2.489 1.312 -12.116 1.00 85.69 80 TYR A N 1
ATOM 654 C CA . TYR A 1 80 ? -2.603 -0.132 -12.040 1.00 85.69 80 TYR A CA 1
ATOM 655 C C . TYR A 1 80 ? -2.252 -0.601 -10.639 1.00 85.69 80 TYR A C 1
ATOM 657 O O . TYR A 1 80 ? -1.476 0.048 -9.923 1.00 85.69 80 TYR A O 1
ATOM 665 N N . ILE A 1 81 ? -2.786 -1.760 -10.270 1.00 87.38 81 ILE A N 1
ATOM 666 C CA . ILE A 1 81 ? -2.314 -2.489 -9.100 1.00 87.38 81 ILE A CA 1
ATOM 667 C C . ILE A 1 81 ? -0.845 -2.834 -9.342 1.00 87.38 81 ILE A C 1
ATOM 669 O O . ILE A 1 81 ? -0.467 -3.398 -10.369 1.00 87.38 81 ILE A O 1
ATOM 673 N N . HIS A 1 82 ? 0.009 -2.432 -8.408 1.00 86.94 82 HIS A N 1
ATOM 674 C CA . HIS A 1 82 ? 1.439 -2.620 -8.547 1.00 86.94 82 HIS A CA 1
ATOM 675 C C . HIS A 1 82 ? 1.770 -4.115 -8.420 1.00 86.94 82 HIS A C 1
ATOM 677 O O . HIS A 1 82 ? 1.292 -4.762 -7.486 1.00 86.94 82 HIS A O 1
ATOM 683 N N . PRO A 1 83 ? 2.648 -4.659 -9.278 1.00 80.94 83 PRO A N 1
ATOM 684 C CA . PRO A 1 83 ? 2.914 -6.096 -9.329 1.00 80.94 83 PRO A CA 1
ATOM 685 C C . PRO A 1 83 ? 3.633 -6.660 -8.096 1.00 80.94 83 PRO A C 1
ATOM 687 O O . PRO A 1 83 ? 3.617 -7.855 -7.826 1.00 80.94 83 PRO A O 1
ATOM 690 N N . TYR A 1 84 ? 4.327 -5.805 -7.346 1.00 84.38 84 TYR A N 1
ATOM 691 C CA . TYR A 1 84 ? 5.150 -6.244 -6.216 1.00 84.38 84 TYR A CA 1
ATOM 692 C C . TYR A 1 84 ? 4.273 -6.497 -4.992 1.00 84.38 84 TYR A C 1
ATOM 694 O O . TYR A 1 84 ? 3.628 -5.549 -4.534 1.00 84.38 84 TYR A O 1
ATOM 702 N N . PRO A 1 85 ? 4.288 -7.712 -4.419 1.00 86.00 85 PRO A N 1
ATOM 703 C CA . PRO A 1 85 ? 3.334 -8.060 -3.390 1.00 86.00 85 PRO A CA 1
ATOM 704 C C . PRO A 1 85 ? 3.599 -7.309 -2.087 1.00 86.00 85 PRO A C 1
ATOM 706 O O . PRO A 1 85 ? 4.754 -7.110 -1.684 1.00 86.00 85 PRO A O 1
ATOM 709 N N . ILE A 1 86 ? 2.522 -6.919 -1.414 1.00 90.06 86 ILE A N 1
ATOM 710 C CA . ILE A 1 86 ? 2.553 -6.372 -0.061 1.00 90.06 86 ILE A CA 1
ATOM 711 C C . ILE A 1 86 ? 2.047 -7.393 0.953 1.00 90.06 86 ILE A C 1
ATOM 713 O O . ILE A 1 86 ? 1.270 -8.288 0.635 1.00 90.06 86 ILE A O 1
ATOM 717 N N . ASP A 1 87 ? 2.542 -7.290 2.181 1.00 90.81 87 ASP A N 1
ATOM 718 C CA . ASP A 1 87 ? 2.235 -8.230 3.254 1.00 90.81 87 ASP A CA 1
ATOM 719 C C . ASP A 1 87 ? 2.292 -7.547 4.625 1.00 90.81 87 ASP A C 1
ATOM 721 O O . ASP A 1 87 ? 2.840 -6.454 4.778 1.00 90.81 87 ASP A O 1
ATOM 725 N N . THR A 1 88 ? 1.754 -8.213 5.640 1.00 89.56 88 THR A N 1
ATOM 726 C CA . THR A 1 88 ? 1.804 -7.784 7.037 1.00 89.56 88 THR A CA 1
ATOM 727 C C . THR A 1 88 ? 1.805 -8.993 7.981 1.00 89.56 88 THR A C 1
ATOM 729 O O . THR A 1 88 ? 1.166 -10.009 7.683 1.00 89.56 88 THR A O 1
ATOM 732 N N . PRO A 1 89 ? 2.520 -8.920 9.121 1.00 85.62 89 PRO A N 1
ATOM 733 C CA . PRO A 1 89 ? 2.485 -9.955 10.151 1.00 85.62 89 PRO A CA 1
ATOM 734 C C . PRO A 1 89 ? 1.218 -9.889 11.014 1.00 85.62 89 PRO A C 1
ATOM 736 O O . PRO A 1 89 ? 1.009 -10.778 11.832 1.00 85.62 89 PRO A O 1
ATOM 739 N N . GLN A 1 90 ? 0.401 -8.840 10.880 1.00 86.56 90 GLN A N 1
ATOM 740 C CA . GLN A 1 90 ? -0.836 -8.699 11.642 1.00 86.56 90 GLN A CA 1
ATOM 741 C C . GLN A 1 90 ? -1.844 -9.767 11.199 1.00 86.56 90 GLN A C 1
ATOM 743 O O . GLN A 1 90 ? -2.197 -9.855 10.023 1.00 86.56 90 GLN A O 1
ATOM 748 N N . SER A 1 91 ? -2.280 -10.601 12.144 1.00 86.50 91 SER A N 1
ATOM 749 C CA . SER A 1 91 ? -3.140 -11.764 11.886 1.00 86.50 91 SER A CA 1
ATOM 750 C C . SER A 1 91 ? -4.599 -11.402 11.612 1.00 86.50 91 SER A C 1
ATOM 752 O O . SER A 1 91 ? -5.305 -12.168 10.970 1.00 86.50 91 SER A O 1
ATOM 754 N N . ASN A 1 92 ? -5.049 -10.237 12.074 1.00 89.81 92 ASN A N 1
ATOM 755 C CA . ASN A 1 92 ? -6.415 -9.738 11.912 1.00 89.81 92 ASN A CA 1
ATOM 756 C C . ASN A 1 92 ? -6.635 -8.950 10.607 1.00 89.81 92 ASN A C 1
ATOM 758 O O . ASN A 1 92 ? -7.672 -8.312 10.449 1.00 89.81 92 ASN A O 1
ATOM 762 N N . VAL A 1 93 ? -5.663 -8.954 9.692 1.00 92.81 93 VAL A N 1
ATOM 763 C CA . VAL A 1 93 ? -5.736 -8.252 8.404 1.00 92.81 93 VAL A CA 1
ATOM 764 C C . VAL A 1 93 ? -6.211 -9.214 7.323 1.00 92.81 93 VAL A C 1
ATOM 766 O O . VAL A 1 93 ? -5.602 -10.267 7.121 1.00 92.81 93 VAL A O 1
ATOM 769 N N . ILE A 1 94 ? -7.260 -8.835 6.590 1.00 93.25 94 ILE A N 1
ATOM 770 C CA . ILE A 1 94 ? -7.729 -9.601 5.427 1.00 93.25 94 ILE A CA 1
ATOM 771 C C . ILE A 1 94 ? -6.778 -9.318 4.259 1.00 93.25 94 ILE A C 1
ATOM 773 O O . ILE A 1 94 ? -6.441 -8.163 3.985 1.00 93.25 94 ILE A O 1
ATOM 777 N N . LYS A 1 95 ? -6.324 -10.373 3.578 1.00 92.81 95 LYS A N 1
ATOM 778 C CA . LYS A 1 95 ? -5.364 -10.286 2.471 1.00 92.81 95 LYS A CA 1
ATOM 779 C C . LYS A 1 95 ? -6.044 -10.694 1.170 1.00 92.81 95 LYS A C 1
ATOM 781 O O . LYS A 1 95 ? -6.336 -11.870 0.976 1.00 92.81 95 LYS A O 1
ATOM 786 N N . ASP A 1 96 ? -6.239 -9.741 0.266 1.00 90.12 96 ASP A N 1
ATOM 787 C CA . ASP A 1 96 ? -6.616 -10.027 -1.115 1.00 90.12 96 ASP A CA 1
ATOM 788 C C . ASP A 1 96 ? -5.339 -10.137 -1.955 1.00 90.12 96 ASP A C 1
ATOM 790 O O . ASP A 1 96 ? -4.757 -9.147 -2.408 1.00 90.12 96 ASP A O 1
ATOM 794 N N . VAL A 1 97 ? -4.878 -11.377 -2.124 1.00 84.81 97 VAL A N 1
ATOM 795 C CA . VAL A 1 97 ? -3.663 -11.688 -2.887 1.00 84.81 97 VAL A CA 1
ATOM 796 C C . VAL A 1 97 ? -3.835 -11.339 -4.367 1.00 84.81 97 VAL A C 1
ATOM 798 O O . VAL A 1 97 ? -2.881 -10.880 -4.992 1.00 84.81 97 VAL A O 1
ATOM 801 N N . LYS A 1 98 ? -5.044 -11.499 -4.922 1.00 81.31 98 LYS A N 1
ATOM 802 C CA . LYS A 1 98 ? -5.327 -11.253 -6.343 1.00 81.31 98 LYS A CA 1
ATOM 803 C C . LYS A 1 98 ? -5.225 -9.765 -6.667 1.00 81.31 98 LYS A C 1
ATOM 805 O O . LYS A 1 98 ? -4.645 -9.399 -7.685 1.00 81.31 98 LYS A O 1
ATOM 810 N N . ARG A 1 99 ? -5.752 -8.907 -5.790 1.00 83.00 99 ARG A N 1
ATOM 811 C CA . ARG A 1 99 ? -5.696 -7.444 -5.943 1.00 83.00 99 ARG A CA 1
ATOM 812 C C . ARG A 1 99 ? -4.517 -6.803 -5.213 1.00 83.00 99 ARG A C 1
ATOM 814 O O . ARG A 1 99 ? -4.475 -5.580 -5.094 1.00 83.00 99 ARG A O 1
ATOM 821 N N . ASN A 1 100 ? -3.568 -7.592 -4.702 1.00 88.38 100 ASN A N 1
ATOM 822 C CA . ASN A 1 100 ? -2.417 -7.112 -3.929 1.00 88.38 100 ASN A CA 1
ATOM 823 C C . ASN A 1 100 ? -2.808 -6.053 -2.873 1.00 88.38 100 ASN A C 1
ATOM 825 O O . ASN A 1 100 ? -2.233 -4.961 -2.793 1.00 88.38 100 ASN A O 1
ATOM 829 N N . THR A 1 101 ? -3.868 -6.360 -2.127 1.00 92.69 101 THR A N 1
ATOM 830 C CA . THR A 1 101 ? -4.572 -5.427 -1.249 1.00 92.69 101 THR A CA 1
ATOM 831 C C . THR A 1 101 ? -4.672 -6.003 0.161 1.00 92.69 101 THR A C 1
ATOM 833 O O . THR A 1 101 ? -4.911 -7.194 0.356 1.00 92.69 101 THR A O 1
ATOM 836 N N . LEU A 1 102 ? -4.486 -5.145 1.161 1.00 95.44 102 LEU A N 1
ATOM 837 C CA . LEU A 1 102 ? -4.624 -5.473 2.577 1.00 95.44 102 LEU A CA 1
ATOM 838 C C . LEU A 1 102 ? -5.779 -4.668 3.175 1.00 95.44 102 LEU A C 1
ATOM 840 O O . LEU A 1 102 ? -5.847 -3.461 2.955 1.00 95.44 102 LEU A O 1
ATOM 844 N N . TYR A 1 103 ? -6.638 -5.302 3.966 1.00 95.25 103 TYR A N 1
ATOM 845 C CA . TYR A 1 103 ? -7.730 -4.633 4.673 1.00 95.25 103 TYR A CA 1
ATOM 846 C C . TYR A 1 103 ? -7.484 -4.701 6.177 1.00 95.25 103 TYR A C 1
ATOM 848 O O . TYR A 1 103 ? -7.573 -5.765 6.797 1.00 95.25 103 TYR A O 1
ATOM 856 N N . PHE A 1 104 ? -7.156 -3.555 6.765 1.00 95.12 104 PHE A N 1
ATOM 857 C CA . PHE A 1 104 ? -6.855 -3.434 8.183 1.00 95.12 104 PHE A CA 1
ATOM 858 C C . PHE A 1 104 ? -8.114 -3.022 8.949 1.00 95.12 104 PHE A C 1
ATOM 860 O O . PHE A 1 104 ? -8.580 -1.903 8.732 1.00 95.12 104 PHE A O 1
ATOM 867 N N . PRO A 1 105 ? -8.645 -3.850 9.863 1.00 93.44 105 PRO A N 1
ATOM 868 C CA . PRO A 1 105 ? -9.818 -3.471 10.646 1.00 93.44 105 PRO A CA 1
ATOM 869 C C . PRO A 1 105 ? -9.503 -2.262 11.526 1.00 93.44 105 PRO A C 1
ATOM 871 O O . PRO A 1 105 ? -8.392 -2.153 12.059 1.00 93.44 105 PRO A O 1
ATOM 874 N N . ILE A 1 106 ? -10.473 -1.366 11.687 1.00 90.81 106 ILE A N 1
ATOM 875 C CA . ILE A 1 106 ? -10.365 -0.224 12.594 1.00 90.81 106 ILE A CA 1
ATOM 876 C C . ILE A 1 106 ? -10.831 -0.656 13.984 1.00 90.81 106 ILE A C 1
ATOM 878 O O . ILE A 1 106 ? -11.960 -1.099 14.176 1.00 90.81 106 ILE A O 1
ATOM 882 N N . SER A 1 107 ? -9.952 -0.540 14.976 1.00 89.94 107 SER A N 1
ATOM 883 C CA . SER A 1 107 ? -10.303 -0.830 16.367 1.00 89.94 107 SER A CA 1
ATOM 884 C C . SER A 1 107 ? -10.933 0.382 17.061 1.00 89.94 107 SER A C 1
ATOM 886 O O . SER A 1 107 ? -10.682 1.530 16.698 1.00 89.94 107 SER A O 1
ATOM 888 N N . LYS A 1 108 ? -11.696 0.142 18.137 1.00 86.75 108 LYS A N 1
ATOM 889 C CA . LYS A 1 108 ? -12.236 1.218 18.992 1.00 86.75 108 LYS A CA 1
ATOM 890 C C . LYS A 1 108 ? -11.144 2.117 19.581 1.00 86.75 108 LYS A C 1
ATOM 892 O O . LYS A 1 108 ? -11.351 3.314 19.729 1.00 86.75 108 LYS A O 1
ATOM 897 N N . GLN A 1 109 ? -9.988 1.537 19.902 1.00 88.06 109 GLN A N 1
ATOM 898 C CA . GLN A 1 109 ? -8.822 2.279 20.381 1.00 88.06 109 GLN A CA 1
ATOM 899 C C . GLN A 1 109 ? -8.350 3.285 19.321 1.00 88.06 109 GLN A C 1
ATOM 901 O O . GLN A 1 109 ? -8.177 4.453 19.629 1.00 88.06 109 GLN A O 1
ATOM 906 N N . GLU A 1 110 ? -8.220 2.856 18.065 1.00 89.81 110 GLU A N 1
ATOM 907 C CA . GLU A 1 110 ? -7.755 3.710 16.962 1.00 89.81 110 GLU A CA 1
ATOM 908 C C . GLU A 1 110 ? -8.760 4.812 16.592 1.00 89.81 110 GLU A C 1
ATOM 910 O O . GLU A 1 110 ? -8.346 5.898 16.192 1.00 89.81 110 GLU A O 1
ATOM 915 N N . LEU A 1 111 ? -10.067 4.567 16.763 1.00 86.31 111 LEU A N 1
ATOM 916 C CA . LEU A 1 111 ? -11.084 5.623 16.677 1.00 86.31 111 LEU A CA 1
ATOM 917 C C . LEU A 1 111 ? -10.880 6.690 17.759 1.00 86.31 111 LEU A C 1
ATOM 919 O O . LEU A 1 111 ? -10.907 7.880 17.458 1.00 86.31 111 LEU A O 1
ATOM 923 N N . ASN A 1 112 ? -10.655 6.263 19.006 1.00 86.31 112 ASN A N 1
ATOM 924 C CA . ASN A 1 112 ? -10.437 7.173 20.133 1.00 86.31 112 ASN A CA 1
ATOM 925 C C . ASN A 1 112 ? -9.130 7.963 19.979 1.00 86.31 112 ASN A C 1
ATOM 927 O O . ASN A 1 112 ? -9.099 9.166 20.229 1.00 86.31 112 ASN A O 1
ATOM 931 N N . ASP A 1 113 ? -8.068 7.291 19.535 1.00 89.00 113 ASP A N 1
ATOM 932 C CA . ASP A 1 113 ? -6.758 7.891 19.283 1.00 89.00 113 ASP A CA 1
ATOM 933 C C . ASP A 1 113 ? -6.765 8.776 18.018 1.00 89.00 113 ASP A C 1
ATOM 935 O O . ASP A 1 113 ? -5.833 9.551 17.793 1.00 89.00 113 ASP A O 1
ATOM 939 N N . GLY A 1 114 ? -7.800 8.665 17.176 1.00 90.75 114 GLY A N 1
ATOM 940 C CA . GLY A 1 114 ? -7.974 9.439 15.946 1.00 90.75 114 GLY A CA 1
ATOM 941 C C . GLY A 1 114 ? -6.961 9.103 14.850 1.00 90.75 114 GLY A C 1
ATOM 942 O O . GLY A 1 114 ? -6.771 9.888 13.920 1.00 90.75 114 GLY A O 1
ATOM 943 N N . CYS A 1 115 ? -6.267 7.966 14.938 1.00 93.06 115 CYS A N 1
ATOM 944 C CA . CYS A 1 115 ? -5.287 7.569 13.933 1.00 93.06 115 CYS A CA 1
ATOM 945 C C . CYS A 1 115 ? -5.030 6.060 13.890 1.00 93.06 115 CYS A C 1
ATOM 947 O O . CYS A 1 115 ? -5.270 5.328 14.847 1.00 93.06 115 CYS A O 1
ATOM 949 N N . LYS A 1 116 ? -4.484 5.596 12.760 1.00 94.25 116 LYS A N 1
ATOM 950 C CA . LYS A 1 116 ? -4.074 4.201 12.560 1.00 94.25 116 LYS A CA 1
ATOM 951 C C . LYS A 1 116 ? -2.766 4.103 11.802 1.00 94.25 116 LYS A C 1
ATOM 953 O O . LYS A 1 116 ? -2.589 4.742 10.766 1.00 94.25 116 LYS A O 1
ATOM 958 N N . SER A 1 117 ? -1.860 3.284 12.331 1.00 94.56 117 SER A N 1
ATOM 959 C CA . SER A 1 117 ? -0.528 3.041 11.769 1.00 94.56 117 SER A CA 1
ATOM 960 C C . SER A 1 117 ? -0.450 1.680 11.077 1.00 94.56 117 SER A C 1
ATOM 962 O O . SER A 1 117 ? -1.044 0.708 11.540 1.00 94.56 117 SER A O 1
ATOM 964 N N . PHE A 1 118 ? 0.318 1.593 9.988 1.00 94.88 118 PHE A N 1
ATOM 965 C CA . PHE A 1 118 ? 0.343 0.422 9.109 1.00 94.88 118 PHE A CA 1
ATOM 966 C C . PHE A 1 118 ? 1.719 -0.244 9.053 1.00 94.88 118 PHE A C 1
ATOM 968 O O . PHE A 1 118 ? 2.670 0.277 8.467 1.00 94.88 118 PHE A O 1
ATOM 975 N N . CYS A 1 119 ? 1.811 -1.457 9.594 1.00 90.81 119 CYS A N 1
ATOM 976 C CA . CYS A 1 119 ? 3.007 -2.292 9.499 1.00 90.81 119 CYS A CA 1
ATOM 977 C C . CYS A 1 119 ? 2.981 -3.105 8.200 1.00 90.81 119 CYS A C 1
ATOM 979 O O . CYS A 1 119 ? 2.476 -4.230 8.173 1.00 90.81 119 CYS A O 1
ATOM 981 N N . ILE A 1 120 ? 3.525 -2.535 7.122 1.00 90.56 120 ILE A N 1
ATOM 982 C CA . ILE A 1 120 ? 3.501 -3.139 5.782 1.00 90.56 120 ILE A CA 1
ATOM 983 C C . ILE A 1 120 ? 4.907 -3.542 5.340 1.00 90.56 120 ILE A C 1
ATOM 985 O O . ILE A 1 120 ? 5.884 -2.815 5.529 1.00 90.56 120 ILE A O 1
ATOM 989 N N . ILE A 1 121 ? 5.000 -4.703 4.704 1.00 87.25 121 ILE A N 1
ATOM 990 C CA . ILE A 1 121 ? 6.185 -5.230 4.033 1.00 87.25 121 ILE A CA 1
ATOM 991 C C . ILE A 1 121 ? 5.918 -5.203 2.528 1.00 87.25 121 ILE A C 1
ATOM 993 O O . ILE A 1 121 ? 4.861 -5.637 2.089 1.00 87.25 121 ILE A O 1
ATOM 997 N N . ARG A 1 122 ? 6.886 -4.746 1.726 1.00 84.88 122 ARG A N 1
ATOM 998 C CA . ARG A 1 122 ? 6.867 -4.915 0.264 1.00 84.88 122 ARG A CA 1
ATOM 999 C C . ARG A 1 122 ? 7.899 -5.959 -0.146 1.00 84.88 122 ARG A C 1
ATOM 1001 O O . ARG A 1 122 ? 9.097 -5.782 0.099 1.00 84.88 122 ARG A O 1
ATOM 1008 N N . LYS A 1 123 ? 7.434 -7.027 -0.789 1.00 79.38 123 LYS A N 1
ATOM 1009 C CA . LYS A 1 123 ? 8.274 -8.101 -1.321 1.00 79.38 123 LYS A CA 1
ATOM 1010 C C . LYS A 1 123 ? 8.806 -7.707 -2.696 1.00 79.38 123 LYS A C 1
ATOM 1012 O O . LYS A 1 123 ? 8.139 -7.050 -3.492 1.00 79.38 123 LYS A O 1
ATOM 1017 N N . LYS A 1 124 ? 10.049 -8.082 -2.960 1.00 74.81 124 LYS A N 1
ATOM 1018 C CA . LYS A 1 124 ? 10.713 -7.901 -4.243 1.00 74.81 124 LYS A CA 1
ATOM 1019 C C . LYS A 1 124 ? 10.422 -9.107 -5.119 1.00 74.81 124 LYS A C 1
ATOM 1021 O O . LYS A 1 124 ? 10.723 -10.225 -4.706 1.00 74.81 124 LYS A O 1
ATOM 1026 N N . LEU A 1 125 ? 9.932 -8.860 -6.329 1.00 69.81 125 LEU A N 1
ATOM 1027 C CA . LEU A 1 125 ? 9.815 -9.907 -7.334 1.00 69.81 125 LEU A CA 1
ATOM 1028 C C . LEU A 1 125 ? 11.199 -10.350 -7.829 1.00 69.81 125 LEU A C 1
ATOM 1030 O O . LEU A 1 125 ? 12.135 -9.555 -7.998 1.00 69.81 125 LEU A O 1
ATOM 1034 N N . THR A 1 126 ? 11.328 -11.645 -8.061 1.00 66.94 126 THR A N 1
ATOM 1035 C CA . THR A 1 126 ? 12.433 -12.261 -8.786 1.00 66.94 126 THR A CA 1
ATOM 1036 C C . THR A 1 126 ? 12.332 -11.942 -10.280 1.00 66.94 126 THR A C 1
ATOM 1038 O O . THR A 1 126 ? 11.297 -11.523 -10.792 1.00 66.94 126 THR A O 1
ATOM 1041 N N . GLN A 1 127 ? 13.432 -12.125 -11.017 1.00 60.06 127 GLN A N 1
ATOM 1042 C CA . GLN A 1 127 ? 13.416 -11.924 -12.471 1.00 60.06 127 GLN A CA 1
ATOM 1043 C C . GLN A 1 127 ? 12.506 -12.912 -13.208 1.00 60.06 127 GLN A C 1
ATOM 1045 O O . GLN A 1 127 ? 12.075 -12.594 -14.308 1.00 60.06 127 GLN A O 1
ATOM 1050 N N . VAL A 1 128 ? 12.253 -14.090 -12.631 1.00 60.50 128 VAL A N 1
ATOM 1051 C CA . VAL A 1 128 ? 11.356 -15.097 -13.211 1.00 60.50 128 VAL A CA 1
ATOM 1052 C C . VAL A 1 128 ? 9.911 -14.628 -13.057 1.00 60.50 128 VAL A C 1
ATOM 1054 O O . VAL A 1 128 ? 9.230 -14.458 -14.056 1.00 60.50 128 VAL A O 1
ATOM 1057 N N . GLU A 1 129 ? 9.510 -14.238 -11.844 1.00 63.88 129 GLU A N 1
ATOM 1058 C CA . GLU A 1 129 ? 8.167 -13.694 -11.577 1.00 63.88 129 GLU A CA 1
ATOM 1059 C C . GLU A 1 129 ? 7.863 -12.430 -12.397 1.00 63.88 129 GLU A C 1
ATOM 1061 O O . GLU A 1 129 ? 6.719 -12.190 -12.757 1.00 63.88 129 GLU A O 1
ATOM 1066 N N . LEU A 1 130 ? 8.880 -11.620 -12.717 1.00 62.47 130 LEU A N 1
ATOM 1067 C CA . LEU A 1 130 ? 8.729 -10.456 -13.597 1.00 62.47 130 LEU A CA 1
ATOM 1068 C C . LEU A 1 130 ? 8.523 -10.816 -15.073 1.00 62.47 130 LEU A C 1
ATOM 1070 O O . LEU A 1 130 ? 7.922 -10.023 -15.789 1.00 62.47 130 LEU A O 1
ATOM 1074 N N . LYS A 1 131 ? 9.055 -11.951 -15.544 1.00 56.88 131 LYS A N 1
ATOM 1075 C CA . LYS A 1 131 ? 8.864 -12.409 -16.932 1.00 56.88 131 LYS A CA 1
ATOM 1076 C C . LYS A 1 131 ? 7.460 -12.956 -17.154 1.00 56.88 131 LYS A C 1
ATOM 1078 O O . LYS A 1 131 ? 6.913 -12.762 -18.230 1.00 56.88 131 LYS A O 1
ATOM 1083 N N . ASP A 1 132 ? 6.891 -13.567 -16.122 1.00 55.81 132 ASP A N 1
ATOM 1084 C CA . ASP A 1 132 ? 5.534 -14.113 -16.155 1.00 55.81 132 ASP A CA 1
ATOM 1085 C C . ASP A 1 132 ? 4.468 -13.037 -15.855 1.00 55.81 132 ASP A C 1
ATOM 1087 O O . ASP A 1 132 ? 3.268 -13.267 -16.010 1.00 55.81 132 ASP A O 1
ATOM 1091 N N . TYR A 1 133 ? 4.894 -11.830 -15.461 1.00 57.44 133 TYR A N 1
ATOM 1092 C CA . TYR A 1 133 ? 4.018 -10.695 -15.170 1.00 57.44 133 TYR A CA 1
ATOM 1093 C C . TYR A 1 133 ? 3.558 -10.000 -16.466 1.00 57.44 133 TYR A C 1
ATOM 1095 O O . TYR A 1 133 ? 4.048 -8.935 -16.832 1.00 57.44 133 TYR A O 1
ATOM 1103 N N . GLY A 1 134 ? 2.627 -10.627 -17.190 1.00 52.84 134 GLY A N 1
ATOM 1104 C CA . GLY A 1 134 ? 2.114 -10.120 -18.474 1.00 52.84 134 GLY A CA 1
ATOM 1105 C C . GLY A 1 134 ? 0.886 -9.203 -18.379 1.00 52.84 134 GLY A C 1
ATOM 1106 O O . GLY A 1 134 ? 0.565 -8.496 -19.331 1.00 52.84 134 GLY A O 1
ATOM 1107 N N . GLN A 1 135 ? 0.187 -9.196 -17.246 1.00 65.81 135 GLN A N 1
ATOM 1108 C CA . GLN A 1 135 ? -1.104 -8.524 -17.095 1.00 65.81 135 GLN A CA 1
ATOM 1109 C C . GLN A 1 135 ? -1.111 -7.651 -15.839 1.00 65.81 135 GLN A C 1
ATOM 1111 O O . GLN A 1 135 ? -0.776 -8.118 -14.749 1.00 65.81 135 GLN A O 1
ATOM 1116 N N . LEU A 1 136 ? -1.474 -6.375 -15.993 1.00 70.81 136 LEU A N 1
ATOM 1117 C CA . LEU A 1 136 ? -1.683 -5.468 -14.869 1.00 70.81 136 LEU A CA 1
ATOM 1118 C C . LEU A 1 136 ? -3.177 -5.215 -14.705 1.00 70.81 136 LEU A C 1
ATOM 1120 O O . LEU A 1 136 ? -3.838 -4.710 -15.610 1.00 70.81 136 LEU A O 1
ATOM 1124 N N . SER A 1 137 ? -3.702 -5.527 -13.526 1.00 76.25 137 SER A N 1
ATOM 1125 C CA . SER A 1 137 ? -5.082 -5.197 -13.187 1.00 76.25 137 SER A CA 1
ATOM 1126 C C . SER A 1 137 ? -5.223 -3.691 -13.021 1.00 76.25 137 SER A C 1
ATOM 1128 O O . SER A 1 137 ? -4.442 -3.048 -12.303 1.00 76.25 137 SER A O 1
ATOM 1130 N N . LEU A 1 138 ? -6.213 -3.128 -13.699 1.00 80.00 138 LEU A N 1
ATOM 1131 C CA . LEU A 1 138 ? -6.555 -1.727 -13.564 1.00 80.00 138 LEU A CA 1
ATOM 1132 C C . LEU A 1 138 ? -7.127 -1.490 -12.159 1.00 80.00 138 LEU A C 1
ATOM 1134 O O . LEU A 1 138 ? -7.861 -2.317 -11.614 1.00 80.00 138 LEU A O 1
ATOM 1138 N N . LEU A 1 139 ? -6.742 -0.382 -11.526 1.00 81.19 139 LEU A N 1
ATOM 1139 C CA . LEU A 1 139 ? -7.189 -0.079 -10.169 1.00 81.19 139 LEU A CA 1
ATOM 1140 C C . LEU A 1 139 ? -8.727 0.016 -10.110 1.00 81.19 139 LEU A C 1
ATOM 1142 O O . LEU A 1 139 ? -9.324 0.705 -10.929 1.00 81.19 139 LEU A O 1
ATOM 1146 N N . ASN A 1 140 ? -9.338 -0.630 -9.109 1.00 74.50 140 ASN A N 1
ATOM 1147 C CA . ASN A 1 140 ? -10.782 -0.593 -8.812 1.00 74.50 140 ASN A CA 1
ATOM 1148 C C . ASN A 1 140 ? -11.698 -1.140 -9.914 1.00 74.50 140 ASN A C 1
ATOM 1150 O O . ASN A 1 140 ? -12.890 -0.856 -9.937 1.00 74.50 140 ASN A O 1
ATOM 1154 N N . THR A 1 141 ? -11.157 -1.967 -10.802 1.00 71.19 141 THR A N 1
ATOM 1155 C CA . THR A 1 141 ? -11.949 -2.687 -11.798 1.00 71.19 141 THR A CA 1
ATOM 1156 C C . THR A 1 141 ? -11.485 -4.136 -11.851 1.00 71.19 141 THR A C 1
ATOM 1158 O O . THR A 1 141 ? -10.368 -4.459 -11.437 1.00 71.19 141 THR A O 1
ATOM 1161 N N . ASP A 1 142 ? -12.331 -5.010 -12.385 1.00 67.38 142 ASP A N 1
ATOM 1162 C CA . ASP A 1 142 ? -11.909 -6.358 -12.773 1.00 67.38 142 ASP A CA 1
ATOM 1163 C C . ASP A 1 142 ? -11.280 -6.382 -14.175 1.00 67.38 142 ASP A C 1
ATOM 1165 O O . ASP A 1 142 ? -10.906 -7.444 -14.676 1.00 67.38 142 ASP A O 1
ATOM 1169 N N . GLU A 1 143 ? -11.131 -5.210 -14.801 1.00 63.75 143 GLU A N 1
ATOM 1170 C CA . GLU A 1 143 ? -10.477 -5.081 -16.088 1.00 63.75 143 GLU A CA 1
ATOM 1171 C C . GLU A 1 143 ? -8.980 -5.331 -15.952 1.00 63.75 143 GLU A C 1
ATOM 1173 O O . GLU A 1 143 ? -8.263 -4.797 -15.095 1.00 63.75 143 GLU A O 1
ATOM 1178 N N . ILE A 1 144 ? -8.497 -6.158 -16.864 1.00 61.62 144 ILE A N 1
ATOM 1179 C CA . ILE A 1 144 ? -7.084 -6.411 -17.021 1.00 61.62 144 ILE A CA 1
ATOM 1180 C C . ILE A 1 144 ? -6.604 -5.505 -18.142 1.00 61.62 144 ILE A C 1
ATOM 1182 O O . ILE A 1 144 ? -6.971 -5.683 -19.304 1.00 61.62 144 ILE A O 1
ATOM 1186 N N . GLY A 1 145 ? -5.742 -4.552 -17.798 1.00 57.00 145 GLY A N 1
ATOM 1187 C CA . GLY A 1 145 ? -4.923 -3.900 -18.799 1.00 57.00 145 GLY A CA 1
ATOM 1188 C C . GLY A 1 145 ? -3.936 -4.928 -19.325 1.00 57.00 145 GLY A C 1
ATOM 1189 O O . GLY A 1 145 ? -2.996 -5.319 -18.624 1.00 57.00 145 GLY A O 1
ATOM 1190 N N . LEU A 1 146 ? -4.145 -5.381 -20.561 1.00 52.25 146 LEU A N 1
ATOM 1191 C CA . LEU A 1 146 ? -3.069 -6.026 -21.295 1.00 52.25 146 LEU A CA 1
ATOM 1192 C C . LEU A 1 146 ? -1.947 -4.998 -21.388 1.00 52.25 146 LEU A C 1
ATOM 1194 O O . LEU A 1 146 ? -2.140 -3.889 -21.891 1.00 52.25 146 LEU A O 1
ATOM 1198 N N . LEU A 1 147 ? -0.781 -5.353 -20.853 1.00 54.44 147 LEU A N 1
ATOM 1199 C CA . LEU A 1 147 ? 0.426 -4.608 -21.140 1.00 54.44 147 LEU A CA 1
ATOM 1200 C C . LEU A 1 147 ? 0.576 -4.654 -22.668 1.00 54.44 147 LEU A C 1
ATOM 1202 O O . LEU A 1 147 ? 0.884 -5.714 -23.207 1.00 54.44 147 LEU A O 1
ATOM 1206 N N . HIS A 1 148 ? 0.288 -3.555 -23.374 1.00 46.97 148 HIS A N 1
ATOM 1207 C CA . HIS A 1 148 ? 0.525 -3.461 -24.815 1.00 46.97 148 HIS A CA 1
ATOM 1208 C C . HIS A 1 148 ? 2.043 -3.452 -25.012 1.00 46.97 148 HIS A C 1
ATOM 1210 O O . HIS A 1 148 ? 2.700 -2.414 -25.052 1.00 46.97 148 HIS A O 1
ATOM 1216 N N . ILE A 1 149 ? 2.618 -4.646 -25.014 1.00 48.25 149 ILE A N 1
ATOM 1217 C CA . ILE A 1 149 ? 4.020 -4.902 -25.268 1.00 48.25 149 ILE A CA 1
ATOM 1218 C C . ILE A 1 149 ? 4.005 -5.689 -26.563 1.00 48.25 149 ILE A C 1
ATOM 1220 O O . ILE A 1 149 ? 3.783 -6.895 -26.547 1.00 48.25 149 ILE A O 1
ATOM 1224 N N . ASP A 1 150 ? 4.209 -4.998 -27.682 1.00 45.09 150 ASP A N 1
ATOM 1225 C CA . ASP A 1 150 ? 4.596 -5.673 -28.919 1.00 45.09 150 ASP A CA 1
ATOM 1226 C C . ASP A 1 150 ? 5.742 -6.643 -28.600 1.00 45.09 150 ASP A C 1
ATOM 1228 O O . ASP A 1 150 ? 6.669 -6.273 -27.871 1.00 45.09 150 ASP A O 1
ATOM 1232 N N . ASP A 1 151 ? 5.674 -7.857 -29.155 1.00 44.59 151 ASP A N 1
ATOM 1233 C CA . ASP A 1 151 ? 6.434 -9.085 -28.844 1.00 44.59 151 ASP A CA 1
ATOM 1234 C C . ASP A 1 151 ? 7.985 -8.983 -28.784 1.00 44.59 151 ASP A C 1
ATOM 1236 O O . ASP A 1 151 ? 8.691 -9.973 -28.599 1.00 44.59 151 ASP A O 1
ATOM 1240 N N . SER A 1 152 ? 8.575 -7.789 -28.860 1.00 43.97 152 SER A N 1
ATOM 1241 C CA . SER A 1 152 ? 10.001 -7.519 -28.643 1.00 43.97 152 SER A CA 1
ATOM 1242 C C . SER A 1 152 ? 10.376 -7.451 -27.145 1.00 43.97 152 SER A C 1
ATOM 1244 O O . SER A 1 152 ? 10.591 -6.393 -26.547 1.00 43.97 152 SER A O 1
ATOM 1246 N N . HIS A 1 153 ? 10.462 -8.624 -26.518 1.00 53.50 153 HIS A N 1
ATOM 1247 C CA . HIS A 1 153 ? 10.765 -8.839 -25.099 1.00 53.50 153 HIS A CA 1
ATOM 1248 C C . HIS A 1 153 ? 12.100 -8.226 -24.606 1.00 53.50 153 HIS A C 1
ATOM 1250 O O . HIS A 1 153 ? 13.154 -8.862 -24.658 1.00 53.50 153 HIS A O 1
ATOM 1256 N N . ASP A 1 154 ? 12.049 -7.043 -23.983 1.00 58.62 154 ASP A N 1
ATOM 1257 C CA . ASP A 1 154 ? 13.035 -6.633 -22.970 1.00 58.62 154 ASP A CA 1
ATOM 1258 C C . ASP A 1 154 ? 12.301 -6.275 -21.663 1.00 58.62 154 ASP A C 1
ATOM 1260 O O . ASP A 1 154 ? 11.700 -5.200 -21.575 1.00 58.62 154 ASP A O 1
ATOM 1264 N N . PRO A 1 155 ? 12.371 -7.121 -20.613 1.00 57.97 155 PRO A N 1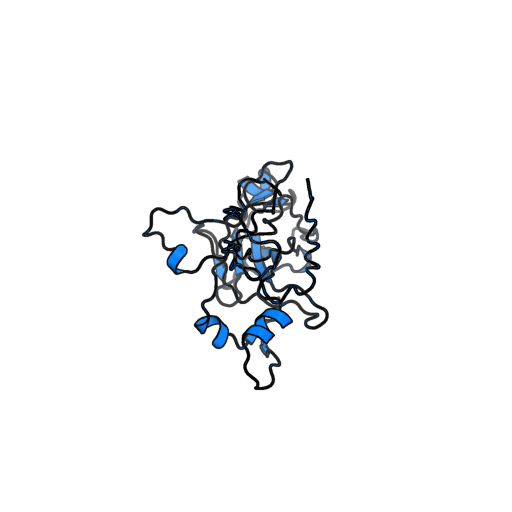
ATOM 1265 C CA . PRO A 1 155 ? 11.803 -6.839 -19.290 1.00 57.97 155 PRO A CA 1
ATOM 1266 C C . PRO A 1 155 ? 12.223 -5.479 -18.710 1.00 57.97 155 PRO A C 1
ATOM 1268 O O . PRO A 1 155 ? 11.546 -4.925 -17.844 1.00 57.97 155 PRO A O 1
ATOM 1271 N N . ARG A 1 156 ? 13.344 -4.909 -19.175 1.00 60.31 156 ARG A N 1
ATOM 1272 C CA . ARG A 1 156 ? 13.793 -3.571 -18.772 1.00 60.31 156 ARG A CA 1
ATOM 1273 C C . ARG A 1 156 ? 12.877 -2.467 -19.293 1.00 60.31 156 ARG A C 1
ATOM 1275 O O . ARG A 1 156 ? 12.654 -1.515 -18.552 1.00 60.31 156 ARG A O 1
ATOM 1282 N N . LYS A 1 157 ? 12.314 -2.606 -20.501 1.00 65.00 157 LYS A N 1
ATOM 1283 C CA . LYS A 1 157 ? 11.371 -1.628 -21.067 1.00 65.00 157 LYS A CA 1
ATOM 1284 C C . LYS A 1 157 ? 10.093 -1.553 -20.231 1.00 65.00 157 LYS A C 1
ATOM 1286 O O . LYS A 1 157 ? 9.673 -0.459 -19.887 1.00 65.00 157 LYS A O 1
ATOM 1291 N N . ILE A 1 158 ? 9.549 -2.694 -19.802 1.00 65.25 158 ILE A N 1
ATOM 1292 C CA . ILE A 1 158 ? 8.348 -2.758 -18.944 1.00 65.25 158 ILE A CA 1
ATOM 1293 C C . ILE A 1 158 ? 8.593 -2.044 -17.608 1.00 65.25 158 ILE A C 1
ATOM 1295 O O . ILE A 1 158 ? 7.798 -1.212 -17.178 1.00 65.25 158 ILE A O 1
ATOM 1299 N N . ILE A 1 159 ? 9.729 -2.330 -16.961 1.00 70.81 159 ILE A N 1
ATOM 1300 C CA . ILE A 1 159 ? 10.096 -1.706 -15.682 1.00 70.81 159 ILE A CA 1
ATOM 1301 C C . ILE A 1 159 ? 10.185 -0.182 -15.801 1.00 70.81 159 ILE A C 1
ATOM 1303 O O . ILE A 1 159 ? 9.854 0.516 -14.841 1.00 70.81 159 ILE A O 1
ATOM 1307 N N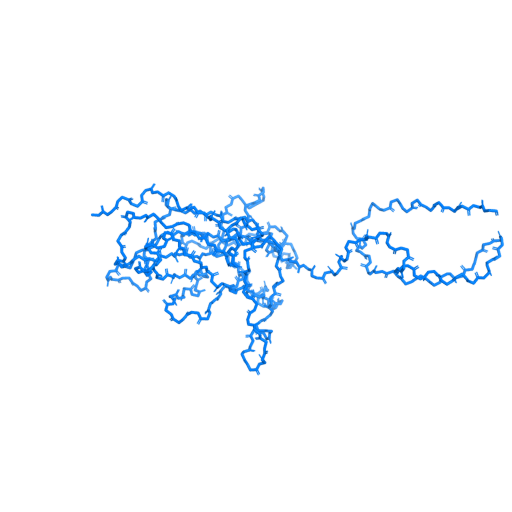 . ASP A 1 160 ? 10.664 0.328 -16.933 1.00 69.00 160 ASP A N 1
ATOM 1308 C CA . ASP A 1 160 ? 10.873 1.758 -17.127 1.00 69.00 160 ASP A CA 1
ATOM 1309 C C . ASP A 1 160 ? 9.578 2.472 -17.580 1.00 69.00 160 ASP A C 1
ATOM 1311 O O . ASP A 1 160 ? 9.257 3.505 -16.992 1.00 69.00 160 ASP A O 1
ATOM 1315 N N . VAL A 1 161 ? 8.778 1.885 -18.485 1.00 68.88 161 VAL A N 1
ATOM 1316 C CA . VAL A 1 161 ? 7.469 2.418 -18.939 1.00 68.88 161 VAL A CA 1
ATOM 1317 C C . VAL A 1 161 ? 6.468 2.504 -17.782 1.00 68.88 161 VAL A C 1
ATOM 1319 O O . VAL A 1 161 ? 5.912 3.565 -17.491 1.00 68.88 161 VAL A O 1
ATOM 1322 N N . TYR A 1 162 ? 6.300 1.404 -17.040 1.00 70.88 162 TYR A N 1
ATOM 1323 C CA . TYR A 1 162 ? 5.384 1.330 -15.892 1.00 70.88 162 TYR A CA 1
ATOM 1324 C C . TYR A 1 162 ? 6.020 1.820 -14.588 1.00 70.88 162 TYR A C 1
ATOM 1326 O O . TYR A 1 162 ? 5.400 1.768 -13.526 1.00 70.88 162 TYR A O 1
ATOM 1334 N N . GLN A 1 163 ? 7.274 2.279 -14.658 1.00 76.75 163 GLN A N 1
ATOM 1335 C CA . GLN A 1 163 ? 8.053 2.778 -13.531 1.00 76.75 163 GLN A CA 1
ATOM 1336 C C . GLN A 1 163 ? 8.008 1.854 -12.304 1.00 76.75 163 GLN A C 1
ATOM 1338 O O . GLN A 1 163 ? 7.945 2.348 -11.186 1.00 76.75 163 GLN A O 1
ATOM 1343 N N . LEU A 1 164 ? 8.109 0.528 -12.470 1.00 78.81 164 LEU A N 1
ATOM 1344 C CA . LEU A 1 164 ? 7.925 -0.474 -11.394 1.00 78.81 164 LEU A CA 1
ATOM 1345 C C . LEU A 1 164 ? 8.908 -0.339 -10.208 1.00 78.81 164 LEU A C 1
ATOM 1347 O O . LEU A 1 164 ? 8.746 -0.940 -9.144 1.00 78.81 164 LEU A O 1
ATOM 1351 N N . LYS A 1 165 ? 9.957 0.475 -10.373 1.00 79.56 165 LYS A N 1
ATOM 1352 C CA . LYS A 1 165 ? 10.870 0.887 -9.291 1.00 79.56 165 LYS A CA 1
ATOM 1353 C C . LYS A 1 165 ? 10.249 1.927 -8.351 1.00 79.56 165 LYS A C 1
ATOM 1355 O O . LYS A 1 165 ? 10.852 2.237 -7.324 1.00 79.56 165 LYS A O 1
ATOM 1360 N N . LYS A 1 166 ? 9.102 2.492 -8.717 1.00 86.81 166 LYS A N 1
ATOM 1361 C CA . LYS A 1 166 ? 8.336 3.496 -7.991 1.00 86.81 166 LYS A CA 1
ATOM 1362 C C . LYS A 1 166 ? 6.927 2.976 -7.741 1.00 86.81 166 LYS A C 1
ATOM 1364 O O . LYS A 1 166 ? 6.358 2.265 -8.557 1.00 86.81 166 LYS A O 1
ATOM 1369 N N . SER A 1 167 ? 6.352 3.364 -6.619 1.00 91.00 167 SER A N 1
ATOM 1370 C CA . SER A 1 167 ? 4.984 3.004 -6.253 1.00 91.00 167 SER A CA 1
ATOM 1371 C C . SER A 1 167 ? 4.398 4.022 -5.296 1.00 91.00 167 SER A C 1
ATOM 1373 O O . SER A 1 167 ? 5.142 4.746 -4.634 1.00 91.00 167 SER A O 1
ATOM 1375 N N . GLN A 1 168 ? 3.089 3.977 -5.112 1.00 93.38 168 GLN A N 1
ATOM 1376 C CA . GLN A 1 168 ? 2.408 4.655 -4.015 1.00 93.38 168 GLN A CA 1
ATOM 1377 C C . GLN A 1 168 ? 1.531 3.659 -3.268 1.00 93.38 168 GLN A C 1
ATOM 1379 O O . GLN A 1 168 ? 1.081 2.670 -3.845 1.00 93.38 168 GLN A O 1
ATOM 1384 N N . PHE A 1 169 ? 1.287 3.921 -1.990 1.00 95.44 169 P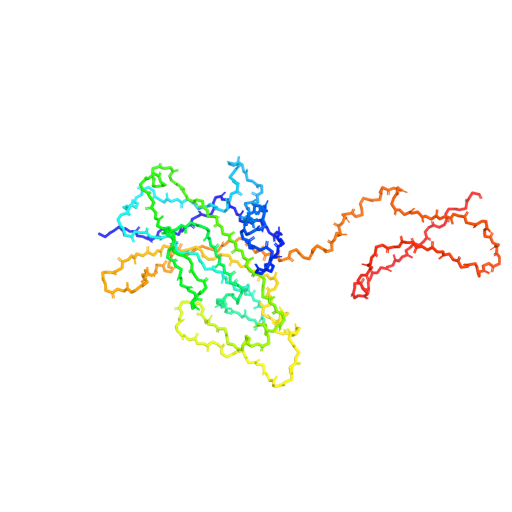HE A N 1
ATOM 1385 C CA . PHE A 1 169 ? 0.140 3.331 -1.323 1.00 95.44 169 PHE A CA 1
ATOM 1386 C C . PHE A 1 169 ? -1.103 4.141 -1.659 1.00 95.44 169 PHE A C 1
ATOM 1388 O O . PHE A 1 169 ? -1.064 5.372 -1.667 1.00 95.44 169 PHE A O 1
ATOM 1395 N N . LEU A 1 170 ? -2.190 3.434 -1.922 1.00 95.69 170 LEU A N 1
ATOM 1396 C CA . LEU A 1 170 ? -3.539 3.961 -1.917 1.00 95.69 170 LEU A CA 1
ATOM 1397 C C . LEU A 1 170 ? -4.217 3.497 -0.634 1.00 95.69 170 LEU A C 1
ATOM 1399 O O . LEU A 1 170 ? -4.341 2.290 -0.419 1.00 95.69 170 LEU A O 1
ATOM 1403 N N . PHE A 1 171 ? -4.639 4.451 0.188 1.00 95.56 171 PHE A N 1
ATOM 1404 C CA . PHE A 1 171 ? -5.463 4.207 1.366 1.00 95.56 171 PHE A CA 1
ATOM 1405 C C . PHE A 1 171 ? -6.901 4.571 1.030 1.00 95.56 171 PHE A C 1
ATOM 1407 O O . PHE A 1 171 ? -7.128 5.657 0.511 1.00 95.56 171 PHE A O 1
ATOM 1414 N N . SER A 1 172 ? -7.848 3.692 1.328 1.00 93.69 172 SER A N 1
ATOM 1415 C CA . SER A 1 172 ? -9.289 3.942 1.196 1.00 93.69 172 SER A CA 1
ATOM 1416 C C . SER A 1 172 ? -10.030 3.286 2.352 1.00 93.69 172 SER A C 1
ATOM 1418 O O . SER A 1 172 ? -9.521 2.358 2.984 1.00 93.69 172 SER A O 1
ATOM 1420 N N . VAL A 1 173 ? -11.222 3.780 2.651 1.00 91.94 173 VAL A N 1
ATOM 1421 C CA . VAL A 1 173 ? -12.148 3.116 3.565 1.00 91.94 173 VAL A CA 1
ATOM 1422 C C . VAL A 1 173 ? -12.798 1.953 2.837 1.00 91.94 173 VAL A C 1
ATOM 1424 O O . VAL A 1 173 ? -13.091 2.031 1.642 1.00 91.94 173 VAL A O 1
ATOM 1427 N N . ALA A 1 174 ? -13.024 0.871 3.563 1.00 90.56 174 ALA A N 1
ATOM 1428 C CA . ALA A 1 174 ? -13.819 -0.244 3.104 1.00 90.56 174 ALA A CA 1
ATOM 1429 C C . ALA A 1 174 ? -14.745 -0.727 4.225 1.00 90.56 174 ALA A C 1
ATOM 1431 O O . ALA A 1 174 ? -14.420 -0.569 5.400 1.00 90.56 174 ALA A O 1
ATOM 1432 N N . GLU A 1 175 ? -15.875 -1.319 3.869 1.00 88.81 175 GLU A N 1
ATOM 1433 C CA . GLU A 1 175 ? -16.849 -1.875 4.808 1.00 88.81 175 GLU A CA 1
ATOM 1434 C C . GLU A 1 175 ? -17.137 -3.329 4.445 1.00 88.81 175 GLU A C 1
ATOM 1436 O O . GLU A 1 175 ? -17.215 -3.692 3.269 1.00 88.81 175 GLU A O 1
ATOM 1441 N N . LEU A 1 176 ? -17.218 -4.189 5.457 1.00 81.94 176 LEU A N 1
ATOM 1442 C CA . LEU A 1 176 ? -17.604 -5.578 5.257 1.00 81.94 176 LEU A CA 1
ATOM 1443 C C . LEU A 1 176 ? -19.116 -5.639 5.002 1.00 81.94 176 LEU A C 1
ATOM 1445 O O . LEU A 1 176 ? -19.898 -5.348 5.902 1.00 81.94 176 LEU A O 1
ATOM 1449 N N . CYS A 1 177 ? -19.509 -6.027 3.793 1.00 73.44 177 CYS A N 1
ATOM 1450 C CA . CYS A 1 177 ? -20.895 -6.347 3.470 1.00 73.44 177 CYS A CA 1
ATOM 1451 C C . CYS A 1 177 ? -21.171 -7.815 3.824 1.00 73.44 177 CYS A C 1
ATOM 1453 O O . CYS A 1 177 ? -20.318 -8.667 3.583 1.00 73.44 177 CYS A O 1
ATOM 1455 N N . ASP A 1 178 ? -22.358 -8.112 4.360 1.00 66.69 178 ASP A N 1
ATOM 1456 C CA . ASP A 1 178 ? -22.714 -9.439 4.896 1.00 66.69 178 ASP A CA 1
ATOM 1457 C C . ASP A 1 178 ? -22.606 -10.597 3.874 1.00 66.69 178 ASP A C 1
ATOM 1459 O O . ASP A 1 178 ? -22.444 -11.749 4.277 1.00 66.69 178 ASP A O 1
ATOM 1463 N N . ASP A 1 179 ? -22.626 -10.300 2.568 1.00 67.94 179 ASP A N 1
ATOM 1464 C CA . ASP A 1 179 ? -22.615 -11.296 1.484 1.00 67.94 179 ASP A CA 1
ATOM 1465 C C . ASP A 1 179 ? -21.278 -11.404 0.717 1.00 67.94 179 ASP A C 1
ATOM 1467 O O . ASP A 1 179 ? -21.114 -12.306 -0.110 1.00 67.94 179 ASP A O 1
ATOM 1471 N N . ASP A 1 180 ? -20.300 -10.528 0.982 1.00 66.50 180 ASP A N 1
ATOM 1472 C CA . ASP A 1 180 ? -19.063 -10.457 0.195 1.00 66.50 180 ASP A CA 1
ATOM 1473 C C . ASP A 1 180 ? -17.853 -11.085 0.905 1.00 66.50 180 ASP A C 1
ATOM 1475 O O . ASP A 1 180 ? -17.585 -10.867 2.086 1.00 66.50 180 ASP A O 1
ATOM 1479 N N . LEU A 1 181 ? -17.034 -11.823 0.142 1.00 71.56 181 LEU A N 1
ATOM 1480 C CA . LEU A 1 181 ? -15.781 -12.411 0.641 1.00 71.56 181 LEU A CA 1
ATOM 1481 C C . LEU A 1 181 ? -14.714 -11.343 0.974 1.00 71.56 181 LEU A C 1
ATOM 1483 O O . LEU A 1 181 ? -13.746 -11.631 1.682 1.00 71.56 181 LEU A O 1
ATOM 1487 N N . PHE A 1 182 ? -14.867 -10.126 0.438 1.00 75.19 182 PHE A N 1
ATOM 1488 C CA . PHE A 1 182 ? -13.958 -8.995 0.624 1.00 75.19 182 PHE A CA 1
ATOM 1489 C C . PHE A 1 182 ? -14.735 -7.699 0.904 1.00 75.19 182 PHE A C 1
ATOM 1491 O O . PHE A 1 182 ? -15.784 -7.498 0.301 1.00 75.19 182 PHE A O 1
ATOM 1498 N N . PRO A 1 183 ? -14.207 -6.786 1.745 1.00 80.75 183 PRO A N 1
ATOM 1499 C CA . PRO A 1 183 ? -14.864 -5.510 2.023 1.00 80.75 183 PRO A CA 1
ATOM 1500 C C . PRO A 1 183 ? -15.089 -4.652 0.764 1.00 80.75 183 PRO A C 1
ATOM 1502 O O . PRO A 1 183 ? -14.160 -4.458 -0.033 1.00 80.75 183 PRO A O 1
ATOM 1505 N N . GLY A 1 184 ? -16.293 -4.090 0.630 1.00 79.50 184 GLY A N 1
ATOM 1506 C CA . GLY A 1 184 ? -16.645 -3.096 -0.385 1.00 79.50 184 GLY A CA 1
ATOM 1507 C C . GLY A 1 184 ? -15.933 -1.770 -0.121 1.00 79.50 184 GLY A C 1
ATOM 1508 O O . GLY A 1 184 ? -15.716 -1.400 1.029 1.00 79.50 184 GLY A O 1
ATOM 1509 N N . THR A 1 185 ? -15.499 -1.065 -1.166 1.00 81.62 185 THR A N 1
ATOM 1510 C CA . THR A 1 185 ? -14.564 0.069 -1.043 1.00 81.62 185 THR A CA 1
ATOM 1511 C C . THR A 1 185 ? -15.209 1.406 -1.381 1.00 81.62 185 THR A C 1
ATOM 1513 O O . THR A 1 185 ? -15.864 1.523 -2.413 1.00 81.62 185 THR A O 1
ATOM 1516 N N . TYR A 1 186 ? -14.934 2.429 -0.571 1.00 84.12 186 TYR A N 1
ATOM 1517 C CA . TYR A 1 186 ? -15.362 3.813 -0.799 1.00 84.12 186 TYR A CA 1
ATOM 1518 C C . TYR A 1 186 ? -14.249 4.592 -1.489 1.00 84.12 186 TYR A C 1
ATOM 1520 O O . TYR A 1 186 ? -13.370 5.170 -0.840 1.00 84.12 186 TYR A O 1
ATOM 1528 N N . ASP A 1 187 ? -14.241 4.582 -2.816 1.00 81.44 187 ASP A N 1
ATOM 1529 C CA . ASP A 1 187 ? -13.154 5.169 -3.596 1.00 81.44 187 ASP A CA 1
ATOM 1530 C C . ASP A 1 187 ? -13.029 6.687 -3.407 1.00 81.44 187 ASP A C 1
ATOM 1532 O O . ASP A 1 187 ? -11.919 7.215 -3.465 1.00 81.44 187 ASP A O 1
ATOM 1536 N N . GLU A 1 188 ? -14.117 7.386 -3.091 1.00 83.56 188 GLU A N 1
ATOM 1537 C CA . GLU A 1 188 ? -14.139 8.816 -2.767 1.00 83.56 188 GLU A CA 1
ATOM 1538 C C . GLU A 1 188 ? -13.325 9.179 -1.514 1.00 83.56 188 GLU A C 1
ATOM 1540 O O . GLU A 1 188 ? -12.857 10.310 -1.383 1.00 83.56 188 GLU A O 1
ATOM 1545 N N . THR A 1 189 ? -13.086 8.215 -0.619 1.00 88.56 189 THR A N 1
ATOM 1546 C CA . THR A 1 189 ? -12.252 8.411 0.581 1.00 88.56 189 THR A CA 1
ATOM 1547 C C . THR A 1 189 ? -10.757 8.277 0.301 1.00 88.56 189 THR A C 1
ATOM 1549 O O . THR A 1 189 ? -9.931 8.472 1.198 1.00 88.56 189 THR A O 1
ATOM 1552 N N . SER A 1 190 ? -10.399 7.921 -0.935 1.00 91.25 190 SER A N 1
ATOM 1553 C CA . SER A 1 190 ? -9.053 7.515 -1.306 1.00 91.25 190 SER A CA 1
ATOM 1554 C C . SER A 1 190 ? -8.015 8.621 -1.155 1.00 91.25 190 SER A C 1
ATOM 1556 O O . SER A 1 190 ? -8.176 9.734 -1.654 1.00 91.25 190 SER A O 1
ATOM 1558 N N . VAL A 1 191 ? -6.864 8.271 -0.581 1.00 94.25 191 VAL A N 1
ATOM 1559 C CA . VAL A 1 191 ? -5.681 9.133 -0.526 1.00 94.25 191 VAL A CA 1
ATOM 1560 C C . VAL A 1 191 ? -4.427 8.377 -0.945 1.00 94.25 191 VAL A C 1
ATOM 1562 O O . VAL A 1 191 ? -4.176 7.239 -0.539 1.00 94.25 191 VAL A O 1
ATOM 1565 N N . TYR A 1 192 ? -3.607 9.032 -1.763 1.00 95.12 192 TYR A N 1
ATOM 1566 C CA . TYR A 1 192 ? -2.326 8.493 -2.201 1.00 95.12 192 TYR A CA 1
ATOM 1567 C C . TYR A 1 192 ? -1.202 8.953 -1.281 1.00 95.12 192 TYR A C 1
ATOM 1569 O O . TYR A 1 192 ? -1.080 10.135 -0.958 1.00 95.12 192 TYR A O 1
ATOM 1577 N N . SER A 1 193 ? -0.327 8.023 -0.914 1.00 95.94 193 SER A N 1
ATOM 1578 C CA . SER A 1 193 ? 0.927 8.361 -0.251 1.00 95.94 193 SER A CA 1
ATOM 1579 C C . SER A 1 193 ? 1.871 9.106 -1.181 1.00 95.94 193 SER A C 1
ATOM 1581 O O . SER A 1 193 ? 1.731 9.086 -2.407 1.00 95.94 193 SER A O 1
ATOM 1583 N N . GLN A 1 194 ? 2.935 9.665 -0.615 1.00 94.75 194 GLN A N 1
ATOM 1584 C CA . GLN A 1 194 ? 4.086 10.057 -1.416 1.00 94.75 194 GLN A CA 1
ATOM 1585 C C . GLN A 1 194 ? 4.657 8.867 -2.205 1.00 94.75 194 GLN A C 1
ATOM 1587 O O . GLN A 1 194 ? 4.472 7.700 -1.838 1.00 94.75 194 GLN A O 1
ATOM 1592 N N . ILE A 1 195 ? 5.349 9.171 -3.305 1.00 92.56 195 ILE A N 1
ATOM 1593 C CA . ILE A 1 195 ? 5.986 8.159 -4.148 1.00 92.56 195 ILE A CA 1
ATOM 1594 C C . ILE A 1 195 ? 7.145 7.527 -3.383 1.00 92.56 195 ILE A C 1
ATOM 1596 O O . ILE A 1 195 ? 8.107 8.192 -3.004 1.00 92.56 195 ILE A O 1
ATOM 1600 N N . MET A 1 196 ? 7.072 6.214 -3.223 1.00 91.94 196 MET A N 1
ATOM 1601 C CA . MET A 1 196 ? 8.155 5.392 -2.716 1.00 91.94 196 MET A CA 1
ATOM 1602 C C . MET A 1 196 ? 8.957 4.848 -3.889 1.00 91.94 196 MET A C 1
ATOM 1604 O O . MET A 1 196 ? 8.396 4.301 -4.836 1.00 91.94 196 MET A O 1
ATOM 1608 N N . SER A 1 197 ? 10.274 4.959 -3.812 1.00 87.00 197 SER A N 1
ATOM 1609 C CA . SER A 1 197 ? 11.206 4.399 -4.779 1.00 87.00 197 SER A CA 1
ATOM 1610 C C . SER A 1 197 ? 12.067 3.339 -4.113 1.00 87.00 197 SER A C 1
ATOM 1612 O O . SER A 1 197 ? 12.593 3.529 -3.011 1.00 87.00 197 SER A O 1
ATOM 1614 N N . ALA A 1 198 ? 12.260 2.231 -4.819 1.00 72.44 198 ALA A N 1
ATOM 1615 C CA . ALA A 1 198 ? 13.222 1.224 -4.429 1.00 72.44 198 ALA A CA 1
ATOM 1616 C C . ALA A 1 198 ? 14.621 1.853 -4.425 1.00 72.44 198 ALA A C 1
ATOM 1618 O O . ALA A 1 198 ? 15.206 2.157 -5.469 1.00 72.44 198 ALA A O 1
ATOM 1619 N N . SER A 1 199 ? 15.185 2.032 -3.234 1.00 62.44 199 SER A N 1
ATOM 1620 C CA . SER A 1 199 ? 16.601 2.305 -3.072 1.00 62.44 199 SER A CA 1
ATOM 1621 C C . SER A 1 199 ? 17.350 1.094 -3.619 1.00 62.44 199 SER A C 1
ATOM 1623 O O . SER A 1 199 ? 17.440 0.039 -2.981 1.00 62.44 199 SER A O 1
ATOM 1625 N N . ARG A 1 200 ? 17.953 1.244 -4.804 1.00 52.94 200 ARG A N 1
ATOM 1626 C CA . ARG A 1 200 ? 19.186 0.506 -5.051 1.00 52.94 200 ARG A CA 1
ATOM 1627 C C . ARG A 1 200 ? 20.129 0.986 -3.962 1.00 52.94 200 ARG A C 1
ATOM 1629 O O . ARG A 1 200 ? 20.550 2.137 -3.983 1.00 52.94 200 ARG A O 1
ATOM 1636 N N . GLN A 1 201 ? 20.499 0.106 -3.039 1.00 42.41 201 GLN A N 1
ATOM 1637 C CA . GLN A 1 201 ? 21.773 0.251 -2.349 1.00 42.41 201 GLN A CA 1
ATOM 1638 C C . GLN A 1 201 ? 22.899 0.085 -3.384 1.00 42.41 201 GLN A C 1
ATOM 1640 O O . GLN A 1 201 ? 23.720 -0.817 -3.300 1.00 42.41 201 GLN A O 1
ATOM 1645 N N . THR A 1 202 ? 22.998 0.981 -4.362 1.00 38.16 202 THR A N 1
ATOM 1646 C CA . THR A 1 202 ? 24.290 1.620 -4.506 1.00 38.16 202 THR A CA 1
ATOM 1647 C C . THR A 1 202 ? 24.435 2.372 -3.200 1.00 38.16 202 THR A C 1
ATOM 1649 O O . THR A 1 202 ? 23.631 3.253 -2.904 1.00 38.16 202 THR A O 1
ATOM 1652 N N . LYS A 1 203 ? 25.400 1.993 -2.365 1.00 35.03 203 LYS A N 1
ATOM 1653 C CA . LYS A 1 203 ? 25.969 2.964 -1.442 1.00 35.03 203 LYS A CA 1
ATOM 1654 C C . LYS A 1 203 ? 26.510 4.099 -2.319 1.00 35.03 203 LYS A C 1
ATOM 1656 O O . LYS A 1 203 ? 27.692 4.151 -2.609 1.00 35.03 203 LYS A O 1
ATOM 1661 N N . THR A 1 204 ? 25.646 4.993 -2.781 1.00 37.50 204 THR A N 1
ATOM 1662 C CA . THR A 1 204 ? 25.988 6.397 -2.820 1.00 37.50 204 THR A CA 1
ATOM 1663 C C . THR A 1 204 ? 25.996 6.776 -1.354 1.00 37.50 204 THR A C 1
ATOM 1665 O O . THR A 1 204 ? 25.034 7.323 -0.820 1.00 37.50 204 THR A O 1
ATOM 1668 N N . THR A 1 205 ? 27.094 6.428 -0.675 1.00 31.91 205 THR A N 1
ATOM 1669 C CA . THR A 1 205 ? 27.689 7.414 0.210 1.00 31.91 205 THR A CA 1
ATOM 1670 C C . THR A 1 205 ? 27.576 8.723 -0.565 1.00 31.91 205 THR A C 1
ATOM 1672 O O . THR A 1 205 ? 28.035 8.755 -1.716 1.00 31.91 205 THR A O 1
ATOM 1675 N N . PRO A 1 206 ? 26.891 9.761 -0.050 1.00 33.91 206 PRO A N 1
ATOM 1676 C CA . PRO A 1 206 ? 27.159 11.083 -0.580 1.00 33.91 206 PRO A CA 1
ATOM 1677 C C . PRO A 1 206 ? 28.679 11.167 -0.648 1.00 33.91 206 PRO A C 1
ATOM 1679 O O . PRO A 1 206 ? 29.353 10.755 0.305 1.00 33.91 206 PRO A O 1
ATOM 1682 N N . ILE A 1 207 ? 29.221 11.583 -1.790 1.00 40.03 207 ILE A N 1
ATOM 1683 C CA . ILE A 1 207 ? 30.607 12.019 -1.826 1.00 40.03 207 ILE A CA 1
ATOM 1684 C C . ILE A 1 207 ? 30.597 13.266 -0.938 1.00 40.03 207 ILE A C 1
ATOM 1686 O O . ILE A 1 207 ? 30.480 14.390 -1.405 1.00 40.03 207 ILE A O 1
ATOM 1690 N N . LYS A 1 208 ? 30.629 13.067 0.386 1.00 34.94 208 LYS A N 1
ATOM 1691 C CA . LYS A 1 208 ? 31.433 13.931 1.214 1.00 34.94 208 LYS A CA 1
ATOM 1692 C C . LYS A 1 208 ? 32.789 13.792 0.557 1.00 34.94 208 LYS A C 1
ATOM 1694 O O . LYS A 1 208 ? 33.329 12.685 0.498 1.00 34.94 208 LYS A O 1
ATOM 1699 N N . TYR A 1 209 ? 33.259 14.883 -0.027 1.00 38.75 209 TYR A N 1
ATOM 1700 C CA . TYR A 1 209 ? 34.674 15.090 -0.271 1.00 38.75 209 TYR A CA 1
ATOM 1701 C C . TYR A 1 209 ? 35.349 15.099 1.104 1.00 38.75 209 TYR A C 1
ATOM 1703 O O . TYR A 1 209 ? 35.721 16.131 1.634 1.00 38.75 209 TYR A O 1
ATOM 1711 N N . ASP A 1 210 ? 35.346 13.942 1.751 1.00 37.41 210 ASP A N 1
ATOM 1712 C CA . ASP A 1 210 ? 36.193 13.634 2.870 1.00 37.41 210 ASP A CA 1
ATOM 1713 C C . ASP A 1 210 ? 37.398 13.022 2.176 1.00 37.41 210 ASP A C 1
ATOM 1715 O O . ASP A 1 210 ? 37.305 11.945 1.574 1.00 37.41 210 ASP A O 1
ATOM 1719 N N . GLU A 1 211 ? 38.500 13.762 2.181 1.00 42.72 211 GLU A N 1
ATOM 1720 C CA . GLU A 1 211 ? 39.776 13.465 1.516 1.00 42.72 211 GLU A CA 1
ATOM 1721 C C . GLU A 1 211 ? 40.356 12.081 1.896 1.00 42.72 211 GLU A C 1
ATOM 1723 O O . GLU A 1 211 ? 41.366 11.640 1.360 1.00 42.72 211 GLU A O 1
ATOM 1728 N N . SER A 1 212 ? 39.690 11.347 2.789 1.00 44.62 212 SER A N 1
ATOM 1729 C CA . SER A 1 212 ? 40.075 10.055 3.346 1.00 44.62 212 SER A CA 1
ATOM 1730 C C . SER A 1 212 ? 39.661 8.816 2.533 1.00 44.62 212 SER A C 1
ATOM 1732 O O . SER A 1 212 ? 40.206 7.738 2.782 1.00 44.62 212 SER A O 1
ATOM 1734 N N . ASN A 1 213 ? 38.732 8.912 1.568 1.00 39.09 213 ASN A N 1
ATOM 1735 C CA . ASN A 1 213 ? 38.226 7.730 0.833 1.00 39.09 213 ASN A CA 1
ATOM 1736 C C . ASN A 1 213 ? 38.746 7.568 -0.602 1.00 39.09 213 ASN A C 1
ATOM 1738 O O . ASN A 1 213 ? 38.557 6.507 -1.199 1.00 39.09 213 ASN A O 1
ATOM 1742 N N . VAL A 1 214 ? 39.432 8.572 -1.149 1.00 41.59 214 VAL A N 1
ATOM 1743 C CA . VAL A 1 214 ? 40.219 8.418 -2.377 1.00 41.59 214 VAL A CA 1
ATOM 1744 C C . VAL A 1 214 ? 41.654 8.158 -1.948 1.00 41.59 214 VAL A C 1
ATOM 1746 O O . VAL A 1 214 ? 42.423 9.081 -1.706 1.00 41.59 214 VAL A O 1
ATOM 1749 N N . ARG A 1 215 ? 42.029 6.884 -1.823 1.00 42.19 215 ARG A N 1
ATOM 1750 C CA . ARG A 1 215 ? 43.443 6.534 -1.671 1.00 42.19 215 ARG A CA 1
ATOM 1751 C C . ARG A 1 215 ? 44.097 6.593 -3.044 1.00 42.19 215 ARG A C 1
ATOM 1753 O O . ARG A 1 215 ? 44.105 5.604 -3.770 1.00 42.19 215 ARG A O 1
ATOM 1760 N N . CYS A 1 216 ? 44.617 7.762 -3.398 1.00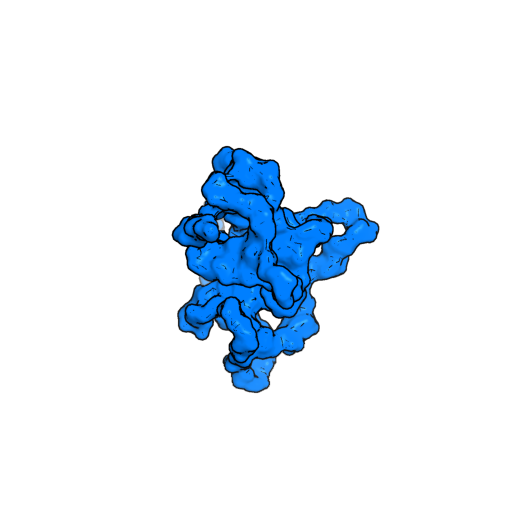 42.47 216 CYS A N 1
ATOM 1761 C CA . CYS A 1 216 ? 45.682 7.843 -4.385 1.00 42.47 216 CYS A CA 1
ATOM 1762 C C . CYS A 1 216 ? 46.966 7.417 -3.667 1.00 42.47 216 CYS A C 1
ATOM 1764 O O . CYS A 1 216 ? 47.317 8.004 -2.645 1.00 42.47 216 CYS A O 1
ATOM 1766 N N . VAL A 1 217 ? 47.627 6.361 -4.134 1.00 44.34 217 VAL A N 1
ATOM 1767 C CA . VAL A 1 217 ? 48.984 6.046 -3.679 1.00 44.34 217 VAL A CA 1
ATOM 1768 C C . VAL A 1 217 ? 49.912 6.774 -4.648 1.00 44.34 217 VAL A C 1
ATOM 1770 O O . VAL A 1 217 ? 50.036 6.312 -5.781 1.00 44.34 217 VAL A O 1
ATOM 1773 N N . PRO A 1 218 ? 50.524 7.916 -4.280 1.00 44.62 218 PRO A N 1
ATOM 1774 C CA . PRO A 1 218 ? 51.469 8.566 -5.170 1.00 44.62 218 PRO A CA 1
ATOM 1775 C C . PRO A 1 218 ? 52.716 7.684 -5.262 1.00 44.62 218 PRO A C 1
ATOM 1777 O O . PRO A 1 218 ? 53.553 7.665 -4.361 1.00 44.62 218 PRO A O 1
ATOM 1780 N N . GLN A 1 219 ? 52.845 6.928 -6.349 1.00 49.28 219 GLN A N 1
ATOM 1781 C CA . GLN A 1 219 ? 54.162 6.517 -6.817 1.00 49.28 219 GLN A CA 1
ATOM 1782 C C . GLN A 1 219 ? 54.748 7.724 -7.551 1.00 49.28 219 GLN A C 1
ATOM 1784 O O . GLN A 1 219 ? 54.055 8.357 -8.343 1.00 49.28 219 GLN A O 1
ATOM 1789 N N . LYS A 1 220 ? 55.982 8.115 -7.207 1.00 51.00 220 LYS A N 1
ATOM 1790 C CA . LYS A 1 220 ? 56.696 9.229 -7.849 1.00 51.00 220 LYS A CA 1
ATOM 1791 C C . LYS A 1 220 ? 56.611 9.064 -9.372 1.00 51.00 220 LYS A C 1
ATOM 1793 O O . LYS A 1 220 ? 57.191 8.119 -9.894 1.00 51.00 220 LYS A O 1
ATOM 1798 N N . GLY A 1 221 ? 55.879 9.953 -10.038 1.00 53.78 221 GLY A N 1
ATOM 1799 C CA . GLY A 1 221 ? 55.663 9.904 -11.481 1.00 53.78 221 GLY A CA 1
ATOM 1800 C C . GLY A 1 221 ? 56.678 10.741 -12.254 1.00 53.78 221 GLY A C 1
ATOM 1801 O O . GLY A 1 221 ? 57.210 11.733 -11.748 1.00 53.78 221 GLY A O 1
ATOM 1802 N N . CYS A 1 222 ? 56.950 10.329 -13.485 1.00 48.53 222 CYS A N 1
ATOM 1803 C CA . CYS A 1 222 ? 57.832 11.004 -14.428 1.00 48.53 222 CYS A CA 1
ATOM 1804 C C . CYS A 1 222 ? 57.087 12.131 -15.173 1.00 48.53 222 CYS A C 1
ATOM 1806 O O . CYS A 1 222 ? 55.954 11.956 -15.616 1.00 48.53 222 CYS A O 1
ATOM 1808 N N . TRP A 1 223 ? 57.742 13.282 -15.390 1.00 48.72 223 TRP A N 1
ATOM 1809 C CA . TRP A 1 223 ? 57.185 14.423 -16.146 1.00 48.72 223 TRP A CA 1
ATOM 1810 C C . TRP A 1 223 ? 56.846 14.111 -17.613 1.00 48.72 223 TRP A C 1
ATOM 1812 O O . TRP A 1 223 ? 56.141 14.885 -18.253 1.00 48.72 223 TRP A O 1
ATOM 1822 N N . GLN A 1 224 ? 57.343 12.999 -18.160 1.00 51.66 224 GLN A N 1
ATOM 1823 C CA . GLN A 1 224 ? 57.056 12.588 -19.537 1.00 51.66 224 GLN A CA 1
ATOM 1824 C C . GLN A 1 224 ? 55.641 12.005 -19.698 1.00 51.66 224 GLN A C 1
ATOM 1826 O O . GLN A 1 224 ? 55.150 11.936 -20.823 1.00 51.66 224 GLN A O 1
ATOM 1831 N N . GLY A 1 225 ? 54.966 11.642 -18.596 1.00 50.38 225 GLY A N 1
ATOM 1832 C CA . GLY A 1 225 ? 53.680 10.944 -18.630 1.00 50.38 225 GLY A CA 1
ATOM 1833 C C . GLY A 1 225 ? 53.798 9.508 -19.161 1.00 50.38 225 GLY A C 1
ATOM 1834 O O . GLY A 1 225 ? 54.767 9.151 -19.826 1.00 50.38 225 GLY A O 1
ATOM 1835 N N . GLY A 1 226 ? 52.805 8.669 -18.851 1.00 53.31 226 GLY A N 1
ATOM 1836 C CA . GLY A 1 226 ? 52.787 7.243 -19.226 1.00 53.31 226 GLY A CA 1
ATOM 1837 C C . GLY A 1 226 ? 52.816 6.264 -18.049 1.00 53.31 226 GLY A C 1
ATOM 1838 O O . GLY A 1 226 ? 52.815 5.059 -18.274 1.00 53.31 226 GLY A O 1
ATOM 1839 N N . ASP A 1 227 ? 52.814 6.765 -16.814 1.00 54.84 227 ASP A N 1
ATOM 1840 C CA . ASP A 1 227 ? 52.757 5.920 -15.623 1.00 54.84 227 ASP A CA 1
ATOM 1841 C C . ASP A 1 227 ? 51.334 5.387 -15.388 1.00 54.84 227 ASP A C 1
ATOM 1843 O O . ASP A 1 227 ? 50.355 6.142 -15.379 1.00 54.84 227 ASP A O 1
ATOM 1847 N N . ASP A 1 228 ? 51.226 4.079 -15.154 1.00 53.00 228 ASP A N 1
ATOM 1848 C CA . ASP A 1 228 ? 49.969 3.429 -14.795 1.00 53.00 228 ASP A CA 1
ATOM 1849 C C . ASP A 1 228 ? 49.585 3.778 -13.352 1.00 53.00 228 ASP A C 1
ATOM 1851 O O . ASP A 1 228 ? 50.193 3.321 -12.382 1.00 53.00 228 ASP A O 1
ATOM 1855 N N . ILE A 1 229 ? 48.529 4.578 -13.193 1.00 54.50 229 ILE A N 1
ATOM 1856 C CA . ILE A 1 229 ? 47.999 4.944 -11.876 1.00 54.50 229 ILE A CA 1
ATOM 1857 C C . ILE A 1 229 ? 46.855 4.001 -11.508 1.00 54.50 229 ILE A C 1
ATOM 1859 O O . ILE A 1 229 ? 45.790 3.996 -12.132 1.00 54.50 229 ILE A O 1
ATOM 1863 N N . LEU A 1 230 ? 47.035 3.243 -10.425 1.00 44.03 230 LEU A N 1
ATOM 1864 C CA . LEU A 1 230 ? 45.975 2.412 -9.867 1.00 44.03 230 LEU A CA 1
ATOM 1865 C C . LEU A 1 230 ? 45.051 3.256 -8.972 1.00 44.03 230 LEU A C 1
ATOM 1867 O O . LEU A 1 230 ? 45.368 3.546 -7.819 1.00 44.03 230 LEU A O 1
ATOM 1871 N N . MET A 1 231 ? 43.879 3.624 -9.489 1.00 47.62 231 MET A N 1
ATOM 1872 C CA . MET A 1 231 ? 42.816 4.249 -8.694 1.00 47.62 231 MET A CA 1
ATOM 1873 C C . MET A 1 231 ? 41.753 3.231 -8.282 1.00 47.62 231 MET A C 1
ATOM 1875 O O . MET A 1 231 ? 41.157 2.554 -9.121 1.00 47.62 231 MET A O 1
ATOM 1879 N N . VAL A 1 232 ? 41.430 3.190 -6.989 1.00 47.00 232 VAL A N 1
ATOM 1880 C CA . VAL A 1 232 ? 40.258 2.463 -6.486 1.00 47.00 232 VAL A CA 1
ATOM 1881 C C . VAL A 1 232 ? 39.075 3.425 -6.434 1.00 47.00 232 VAL A C 1
ATOM 1883 O O . VAL A 1 232 ? 38.976 4.259 -5.537 1.00 47.00 232 VAL A O 1
ATOM 1886 N N . ILE A 1 233 ? 38.171 3.311 -7.408 1.00 50.66 233 ILE A N 1
ATOM 1887 C CA . ILE A 1 233 ? 36.989 4.173 -7.542 1.00 50.66 233 ILE A CA 1
ATOM 1888 C C . ILE A 1 233 ? 35.728 3.343 -7.242 1.00 50.66 233 ILE A C 1
ATOM 1890 O O . ILE A 1 233 ? 35.630 2.201 -7.707 1.00 50.66 233 ILE A O 1
ATOM 1894 N N . PRO A 1 234 ? 34.725 3.870 -6.509 1.00 42.75 234 PRO A N 1
ATOM 1895 C CA . PRO A 1 234 ? 33.414 3.232 -6.417 1.00 42.75 234 PRO A CA 1
ATOM 1896 C C . PRO A 1 234 ? 32.831 2.999 -7.816 1.00 42.75 234 PRO A C 1
ATOM 1898 O O . PRO A 1 234 ? 33.013 3.824 -8.706 1.00 42.75 234 PRO A O 1
ATOM 1901 N N . LYS A 1 235 ? 32.113 1.887 -8.018 1.00 43.78 235 LYS A N 1
ATOM 1902 C CA . LYS A 1 235 ? 31.565 1.493 -9.328 1.00 43.78 235 LYS A CA 1
ATOM 1903 C C . LYS A 1 235 ? 30.722 2.623 -9.942 1.00 43.78 235 LYS A C 1
ATOM 1905 O O . LYS A 1 235 ? 29.577 2.828 -9.543 1.00 43.78 235 LYS A O 1
ATOM 1910 N N . LEU A 1 236 ? 31.294 3.330 -10.915 1.00 51.25 236 LEU A N 1
ATOM 1911 C CA . LEU A 1 236 ? 30.631 4.406 -11.645 1.00 51.25 236 LEU A CA 1
ATOM 1912 C C . LEU A 1 236 ? 29.615 3.816 -12.629 1.00 51.25 236 LEU A C 1
ATOM 1914 O O . LEU A 1 236 ? 29.894 2.851 -13.347 1.00 51.25 236 LEU A O 1
ATOM 1918 N N . ASP A 1 237 ? 28.417 4.394 -12.659 1.00 44.66 237 ASP A N 1
ATOM 1919 C CA . ASP A 1 237 ? 27.392 4.046 -13.638 1.00 44.66 237 ASP A CA 1
ATOM 1920 C C . ASP A 1 237 ? 27.729 4.735 -14.968 1.00 44.66 237 ASP A C 1
ATOM 1922 O O . ASP A 1 237 ? 27.557 5.947 -15.105 1.00 44.66 237 ASP A O 1
ATOM 1926 N N . LYS A 1 238 ? 28.223 3.964 -15.950 1.00 47.53 238 LYS A N 1
ATOM 1927 C CA . LYS A 1 238 ? 28.687 4.462 -17.265 1.00 47.53 238 LYS A CA 1
ATOM 1928 C C . LYS A 1 238 ? 27.634 5.272 -18.043 1.00 47.53 238 LYS A C 1
ATOM 1930 O O . LYS A 1 238 ? 27.973 5.904 -19.033 1.00 47.53 238 LYS A O 1
ATOM 1935 N N . ARG A 1 239 ? 26.362 5.242 -17.628 1.00 47.44 239 ARG A N 1
ATOM 1936 C CA . ARG A 1 239 ? 25.241 5.915 -18.307 1.00 47.44 239 ARG A CA 1
ATOM 1937 C C . ARG A 1 239 ? 24.967 7.336 -17.819 1.00 47.44 239 ARG A C 1
ATOM 1939 O O . ARG A 1 239 ? 24.246 8.061 -18.492 1.00 47.44 239 ARG A O 1
ATOM 1946 N N . LYS A 1 240 ? 25.540 7.769 -16.689 1.00 48.09 240 LYS A N 1
ATOM 1947 C CA . LYS A 1 240 ? 25.498 9.181 -16.259 1.00 48.09 240 LYS A CA 1
ATOM 1948 C C . LYS A 1 240 ? 26.653 9.961 -16.891 1.00 48.09 240 LYS A C 1
ATOM 1950 O O . LYS A 1 240 ? 27.438 10.600 -16.197 1.00 48.09 240 LYS A O 1
ATOM 1955 N N . GLY A 1 241 ? 26.774 9.839 -18.212 1.00 40.31 241 GLY A N 1
ATOM 1956 C CA . GLY A 1 241 ? 27.821 10.432 -19.041 1.00 40.31 241 GLY A CA 1
ATOM 1957 C C . GLY A 1 241 ? 27.675 11.943 -19.194 1.00 40.31 241 GLY A C 1
ATOM 1958 O O . GLY A 1 241 ? 27.471 12.421 -20.295 1.00 40.31 241 GLY A O 1
ATOM 1959 N N . ASN A 1 242 ? 27.767 12.666 -18.081 1.00 38.22 242 ASN A N 1
ATOM 1960 C CA . ASN A 1 242 ? 28.144 14.074 -18.016 1.00 38.22 242 ASN A CA 1
ATOM 1961 C C . ASN A 1 242 ? 28.938 14.263 -16.721 1.00 38.22 242 ASN A C 1
ATOM 1963 O O . ASN A 1 242 ? 28.479 14.854 -15.748 1.00 38.22 242 ASN A O 1
ATOM 1967 N N . LEU A 1 243 ? 30.126 13.668 -16.690 1.00 40.84 243 LEU A N 1
ATOM 1968 C CA . LEU A 1 243 ? 31.166 14.017 -15.735 1.00 40.84 243 LEU A CA 1
ATOM 1969 C C . LEU A 1 243 ? 32.285 14.639 -16.555 1.00 40.84 243 LEU A C 1
ATOM 1971 O O . LEU A 1 243 ? 33.170 13.948 -17.054 1.00 40.84 243 LEU A O 1
ATOM 1975 N N . SER A 1 244 ? 32.220 15.958 -16.713 1.00 34.75 244 SER A N 1
ATOM 1976 C CA . SER A 1 244 ? 33.415 16.769 -16.890 1.00 34.75 244 SER A CA 1
ATOM 1977 C C . SER A 1 244 ? 34.275 16.567 -15.639 1.00 34.75 244 SER A C 1
ATOM 1979 O O . SER A 1 244 ? 34.121 17.249 -14.630 1.00 34.75 244 SER A O 1
ATOM 1981 N N . LEU A 1 245 ? 35.145 15.556 -15.677 1.00 39.72 245 LEU A N 1
ATOM 1982 C CA . LEU A 1 245 ? 36.243 15.405 -14.730 1.00 39.72 245 LEU A CA 1
ATOM 1983 C C . LEU A 1 245 ? 37.225 16.554 -14.995 1.00 39.72 245 LEU A C 1
ATOM 1985 O O . LEU A 1 245 ? 38.150 16.435 -15.792 1.00 39.72 245 LEU A O 1
ATOM 1989 N N . LEU A 1 246 ? 36.971 17.703 -14.369 1.00 33.50 246 LEU A N 1
ATOM 1990 C CA . LEU A 1 246 ? 37.940 18.786 -14.266 1.00 33.50 246 LEU A CA 1
ATOM 1991 C C . LEU A 1 246 ? 39.017 18.348 -13.272 1.00 33.50 246 LEU A C 1
ATOM 1993 O O . LEU A 1 246 ? 38.819 18.382 -12.059 1.00 33.50 246 LEU A O 1
ATOM 1997 N N . PHE A 1 247 ? 40.148 17.896 -13.805 1.00 39.91 247 PHE A N 1
ATOM 1998 C CA . PHE A 1 247 ? 41.361 17.682 -13.031 1.00 39.91 247 PHE A CA 1
ATOM 1999 C C . PHE A 1 247 ? 42.020 19.042 -12.782 1.00 39.91 247 PHE A C 1
ATOM 2001 O O . PHE A 1 247 ? 42.615 19.620 -13.687 1.00 39.91 247 PHE A O 1
ATOM 2008 N N . PHE A 1 248 ? 41.921 19.557 -11.557 1.00 33.16 248 PHE A N 1
ATOM 2009 C CA . PHE A 1 248 ? 42.825 20.606 -11.092 1.00 33.16 248 PHE A CA 1
ATOM 2010 C C . PHE A 1 248 ? 44.078 19.933 -10.536 1.00 33.16 248 PHE A C 1
ATOM 2012 O O . PHE A 1 248 ? 44.060 19.383 -9.437 1.00 33.16 248 PHE A O 1
ATOM 2019 N N . ILE A 1 249 ? 45.160 19.952 -11.313 1.00 36.69 249 ILE A N 1
ATOM 2020 C CA . ILE A 1 249 ? 46.495 19.640 -10.805 1.00 36.69 249 ILE A CA 1
ATOM 2021 C C . ILE A 1 249 ? 47.060 20.956 -10.270 1.00 36.69 249 ILE A C 1
ATOM 2023 O O . ILE A 1 249 ? 47.396 21.851 -11.043 1.00 36.69 249 ILE A O 1
ATOM 2027 N N . TYR A 1 250 ? 47.115 21.091 -8.945 1.00 27.75 250 TYR A N 1
ATOM 2028 C CA . TYR A 1 250 ? 47.913 22.133 -8.305 1.00 27.75 250 TYR A CA 1
ATOM 2029 C C . TYR A 1 250 ? 49.387 21.746 -8.436 1.00 27.75 250 TYR A C 1
ATOM 2031 O O . TYR A 1 250 ? 49.808 20.715 -7.914 1.00 27.75 250 TYR A O 1
ATOM 2039 N N . PHE A 1 251 ? 50.153 22.569 -9.146 1.00 28.80 251 PHE A N 1
ATOM 2040 C CA . PHE A 1 251 ? 51.609 22.527 -9.107 1.00 28.80 251 PHE A CA 1
ATOM 2041 C C . PHE A 1 251 ? 52.076 23.394 -7.932 1.00 28.80 251 PHE A C 1
ATOM 2043 O O . PHE A 1 251 ? 51.754 24.583 -7.887 1.00 28.80 251 PHE A O 1
ATOM 2050 N N . CYS A 1 252 ? 52.790 22.784 -6.986 1.00 30.58 252 CYS A N 1
ATOM 2051 C CA . CYS A 1 252 ? 53.740 23.488 -6.124 1.00 30.58 252 CYS A CA 1
ATOM 2052 C C . CYS A 1 252 ? 55.111 23.474 -6.800 1.00 30.58 252 CYS A C 1
ATOM 2054 O O . CYS A 1 252 ? 55.435 22.431 -7.419 1.00 30.58 252 CYS A O 1
#

Foldseek 3Di:
DFPLLAAKAWQFFFDQEDAAAAPVRQDVVDVDDRDFGFTDDGPVRGGATKIFADLRDDQAFKWKKKFKWFDADPLRNFIFGQLWAKDAPDPQWDADRVSSMITHRDDPVCSVVRMDGDRMHTHDDDPVSLVVPQWTHGPPDNDIDGPPDDPPDDSVVVCVSRVSQKIKMKIWMFGDDPPDPDTHTDCSNIDIGPIHGHDPPPPPPPPPVPVPPWPFPDDPDDPVDDDDTDTDDRDDDPVVPPDPPPDDDDDD

Radius of gyration: 23.96 Å; chains: 1; bounding box: 83×42×49 Å

Sequence (252 aa):
MAQLNIPLRIIAQPKALYRERYSCEIDQSRKQSPRFIRAETNPSRLEYPTIEIPQQWDSQGLYIRVTLVTVCSKEVPVRYIHPYPIDTPQSNVIKDVKRNTLYFPISKQELNDGCKSFCIIRKKLTQVELKDYGQLSLLNTDEIGLLHIDDSHDPRKIIDVYQLKKSQFLFSVAELCDDDLFPGTYDETSVYSQIMSASRQTKTTPIKYDESNVRCVPQKGCWQGGDDILMVIPKLDKRKGNLSLLFFIYFC